Protein AF-A0A379PMV3-F1 (afdb_monomer)

pLDDT: mean 84.64, std 17.15, range [30.77, 98.44]

Solvent-accessible surface area (backbone atoms only — not comparable to full-atom values): 11399 Å² total; per-residue (Å²): 134,87,77,90,73,75,81,67,83,72,73,69,82,73,68,80,78,77,66,57,68,72,50,43,55,50,59,56,66,14,54,76,46,79,46,80,42,76,52,98,88,59,75,75,40,78,50,69,45,70,50,66,56,94,78,66,56,71,73,56,46,55,54,36,51,54,51,41,53,55,48,54,61,65,54,42,47,30,57,64,69,61,48,47,56,54,49,52,62,52,53,68,76,41,92,71,83,84,66,59,71,69,56,48,49,51,53,50,49,55,55,42,60,72,48,43,72,41,16,53,70,29,52,52,47,28,52,53,52,42,70,73,75,47,93,66,76,80,53,71,69,57,47,44,51,38,26,51,60,59,44,43,64,60,51,52,49,47,55,52,42,53,47,40,45,53,52,44,49,34,69,74,34,73,66,51,44,52,49,53,54,51,53,58,52,55,69,73,65,65,79,132

Structure (mmCIF, N/CA/C/O backbone):
data_AF-A0A379PMV3-F1
#
_entry.id   AF-A0A379PMV3-F1
#
loop_
_atom_site.group_PDB
_atom_site.id
_atom_site.type_symbol
_atom_site.label_atom_id
_atom_site.label_alt_id
_atom_site.label_comp_id
_atom_site.label_asym_id
_atom_site.label_entity_id
_atom_site.label_seq_id
_atom_site.pdbx_PDB_ins_code
_atom_site.Cartn_x
_atom_site.Cartn_y
_atom_site.Cartn_z
_atom_site.occupancy
_atom_site.B_iso_or_equiv
_atom_site.auth_seq_id
_atom_site.auth_comp_id
_atom_site.auth_asym_id
_atom_site.auth_atom_id
_atom_site.pdbx_PDB_model_num
ATOM 1 N N . MET A 1 1 ? -22.025 -14.292 -35.946 1.00 36.66 1 MET A N 1
ATOM 2 C CA . MET A 1 1 ? -20.691 -13.658 -36.017 1.00 36.66 1 MET A CA 1
ATOM 3 C C . MET A 1 1 ? -20.665 -12.522 -34.988 1.00 36.66 1 MET A C 1
ATOM 5 O O . MET A 1 1 ? -20.911 -11.381 -35.338 1.00 36.66 1 MET A O 1
ATOM 9 N N . ALA A 1 2 ? -20.727 -12.812 -33.682 1.00 36.44 2 ALA A N 1
ATOM 10 C CA . ALA A 1 2 ? -19.552 -12.944 -32.799 1.00 36.44 2 ALA A CA 1
ATOM 11 C C . ALA A 1 2 ? -18.524 -11.834 -33.100 1.00 36.44 2 ALA A C 1
ATOM 13 O O . ALA A 1 2 ? -17.902 -11.865 -34.150 1.00 36.44 2 ALA A O 1
ATOM 14 N N . GLY A 1 3 ? -18.325 -10.784 -32.312 1.00 30.77 3 GLY A N 1
ATOM 15 C CA . GLY A 1 3 ? -18.466 -10.614 -30.871 1.00 30.77 3 GLY A CA 1
ATOM 16 C C . GLY A 1 3 ? -17.253 -9.786 -30.448 1.00 30.77 3 GLY A C 1
ATOM 17 O O . GLY A 1 3 ? -16.260 -10.345 -29.997 1.00 30.77 3 GLY A O 1
ATOM 18 N N . ARG A 1 4 ? -17.286 -8.466 -30.688 1.00 34.88 4 ARG A N 1
ATOM 19 C CA . ARG A 1 4 ? -16.274 -7.537 -30.162 1.00 34.88 4 ARG A CA 1
ATOM 20 C C . ARG A 1 4 ? -16.541 -7.388 -28.667 1.00 34.88 4 ARG A C 1
ATOM 22 O O . ARG A 1 4 ? -17.339 -6.549 -28.273 1.00 34.88 4 ARG A O 1
ATOM 29 N N . ARG A 1 5 ? -15.941 -8.261 -27.860 1.00 36.44 5 ARG A N 1
ATOM 30 C CA . ARG A 1 5 ? -15.878 -8.076 -26.410 1.00 36.44 5 ARG A CA 1
ATOM 31 C C . ARG A 1 5 ? -14.925 -6.920 -26.126 1.00 36.44 5 ARG A C 1
ATOM 33 O O . ARG A 1 5 ? -13.739 -7.024 -26.418 1.00 36.44 5 ARG A O 1
ATOM 40 N N . ASP A 1 6 ? -15.510 -5.822 -25.663 1.00 35.38 6 ASP A N 1
ATOM 41 C CA . ASP A 1 6 ? -14.981 -4.875 -24.682 1.00 35.38 6 ASP A CA 1
ATOM 42 C C . ASP A 1 6 ? -13.457 -4.741 -24.652 1.00 35.38 6 ASP A C 1
ATOM 44 O O . ASP A 1 6 ? -12.760 -5.256 -23.777 1.00 35.38 6 ASP A O 1
ATOM 48 N N . ALA A 1 7 ? -12.937 -3.995 -25.627 1.00 33.06 7 ALA A N 1
ATOM 49 C CA . ALA A 1 7 ? -11.611 -3.420 -25.524 1.00 33.06 7 ALA A CA 1
ATOM 50 C C . ALA A 1 7 ? -11.631 -2.400 -24.380 1.00 33.06 7 ALA A C 1
ATOM 52 O O . ALA A 1 7 ? -12.187 -1.316 -24.523 1.00 33.06 7 ALA A O 1
ATOM 53 N N . ALA A 1 8 ? -11.023 -2.793 -23.263 1.00 35.88 8 ALA A N 1
ATOM 54 C CA . ALA A 1 8 ? -10.680 -1.943 -22.137 1.00 35.88 8 ALA A CA 1
ATOM 55 C C . ALA A 1 8 ? -11.868 -1.145 -21.578 1.00 35.88 8 ALA A C 1
ATOM 57 O O . ALA A 1 8 ? -12.048 0.041 -21.863 1.00 35.88 8 ALA A O 1
ATOM 58 N N . SER A 1 9 ? -12.593 -1.767 -20.643 1.00 33.91 9 SER A N 1
ATOM 59 C CA . SER A 1 9 ? -13.056 -1.001 -19.488 1.00 33.91 9 SER A CA 1
ATOM 60 C C . SER A 1 9 ? -11.799 -0.438 -18.819 1.00 33.91 9 SER A C 1
ATOM 62 O O . SER A 1 9 ? -11.142 -1.089 -18.010 1.00 33.91 9 SER A O 1
ATOM 64 N N . LEU A 1 10 ? -11.383 0.742 -19.280 1.00 36.97 10 LEU A N 1
ATOM 65 C CA . LEU A 1 10 ? -10.563 1.669 -18.527 1.00 36.97 10 LEU A CA 1
ATOM 66 C C . LEU A 1 10 ? -11.394 1.961 -17.287 1.00 36.97 10 LEU A C 1
ATOM 68 O O . LEU A 1 10 ? -12.227 2.867 -17.305 1.00 36.97 10 LEU A O 1
ATOM 72 N N . VAL A 1 11 ? -11.236 1.118 -16.265 1.00 39.31 11 VAL A N 1
ATOM 73 C CA . VAL A 1 11 ? -11.775 1.351 -14.933 1.00 39.31 11 VAL A CA 1
ATOM 74 C C . VAL A 1 11 ? -11.200 2.696 -14.534 1.00 39.31 11 VAL A C 1
ATOM 76 O O . VAL A 1 11 ? -10.017 2.828 -14.216 1.00 39.31 11 VAL A O 1
ATOM 79 N N . ALA A 1 12 ? -12.017 3.731 -14.709 1.00 39.56 12 ALA A N 1
ATOM 80 C CA . ALA A 1 12 ? -11.712 5.057 -14.237 1.00 39.56 12 ALA A CA 1
ATOM 81 C C . ALA A 1 12 ? -11.326 4.895 -12.771 1.00 39.56 12 ALA A C 1
ATOM 83 O O . ALA A 1 12 ? -12.039 4.222 -12.030 1.00 39.56 12 ALA A O 1
ATOM 84 N N . ARG A 1 13 ? -10.170 5.454 -12.398 1.00 51.94 13 ARG A N 1
ATOM 85 C CA . ARG A 1 13 ? -9.698 5.546 -11.017 1.00 51.94 13 ARG A CA 1
ATOM 86 C C . ARG A 1 13 ? -10.873 5.871 -10.108 1.00 51.94 13 ARG A C 1
ATOM 88 O O . ARG A 1 13 ? -11.263 7.035 -10.035 1.00 51.94 13 ARG A O 1
ATOM 95 N N . GLU A 1 14 ? -11.382 4.888 -9.385 1.00 51.53 14 GLU A N 1
ATOM 96 C CA . GLU A 1 14 ? -11.972 5.215 -8.107 1.00 51.53 14 GLU A CA 1
ATOM 97 C C . GLU A 1 14 ? -10.777 5.417 -7.178 1.00 51.53 14 GLU A C 1
ATOM 99 O O . GLU A 1 14 ? -10.052 4.457 -6.893 1.00 51.53 14 GLU A O 1
ATOM 104 N N . PRO A 1 15 ? -10.452 6.672 -6.798 1.00 62.09 15 PRO A N 1
ATOM 105 C CA . PRO A 1 15 ? -9.550 6.867 -5.678 1.00 62.09 15 PRO A CA 1
ATOM 106 C C . PRO A 1 15 ? -10.112 6.050 -4.521 1.00 62.09 15 PRO A C 1
ATOM 108 O O . PRO A 1 15 ? -11.332 6.005 -4.348 1.00 62.09 15 PRO A O 1
ATOM 111 N N . LEU A 1 16 ? -9.225 5.391 -3.773 1.00 75.44 16 LEU A N 1
ATOM 112 C CA . LEU A 1 16 ? -9.614 4.607 -2.606 1.00 75.44 16 LEU A CA 1
ATOM 113 C C . LEU A 1 16 ? -10.701 5.347 -1.828 1.00 75.44 16 LEU A C 1
ATOM 115 O O . LEU A 1 16 ? -10.482 6.523 -1.500 1.00 75.44 16 LEU A O 1
ATOM 119 N N . PRO A 1 17 ? -11.857 4.712 -1.570 1.00 77.81 17 PRO A N 1
ATOM 120 C CA . PRO A 1 17 ? -12.972 5.416 -0.973 1.00 77.81 17 PRO A CA 1
ATOM 121 C C . PRO A 1 17 ? -12.494 6.055 0.336 1.00 77.81 17 PRO A C 1
ATOM 123 O O . PRO A 1 17 ? -11.781 5.412 1.122 1.00 77.81 17 PRO A O 1
ATOM 126 N N . PRO A 1 18 ? -12.786 7.344 0.575 1.00 86.88 18 PRO A N 1
ATOM 127 C CA . PRO A 1 18 ? -12.518 7.923 1.877 1.00 86.88 18 PRO A CA 1
ATOM 128 C C . PRO A 1 18 ? -13.367 7.184 2.920 1.00 86.88 18 PRO A C 1
ATOM 130 O O . PRO A 1 18 ? -14.468 6.724 2.603 1.00 86.88 18 PRO A O 1
ATOM 133 N N . PRO A 1 19 ? -12.890 7.067 4.169 1.00 88.75 19 PRO A N 1
ATOM 134 C CA . PRO A 1 19 ? -13.705 6.479 5.215 1.00 88.75 19 PRO A CA 1
ATOM 135 C C . PRO A 1 19 ? -14.974 7.321 5.402 1.00 88.75 19 PRO A C 1
ATOM 137 O O . PRO A 1 19 ? -14.899 8.555 5.345 1.00 88.75 19 PRO A O 1
ATOM 140 N N . PRO A 1 20 ? -16.131 6.696 5.684 1.00 91.94 20 PRO A N 1
ATOM 141 C CA . PRO A 1 20 ? -17.318 7.433 6.096 1.00 91.94 20 PRO A CA 1
ATOM 142 C C . PRO A 1 20 ? -16.985 8.379 7.256 1.00 91.94 20 PRO A C 1
ATOM 144 O O . PRO A 1 20 ? -16.252 7.994 8.168 1.00 91.94 20 PRO A O 1
ATOM 147 N N . THR A 1 21 ? -17.539 9.596 7.274 1.00 93.75 21 THR A N 1
ATOM 148 C CA . THR A 1 21 ? -17.214 10.624 8.287 1.00 93.75 21 THR A CA 1
ATOM 149 C C . THR A 1 21 ? -17.222 10.114 9.738 1.00 93.75 21 THR A C 1
ATOM 151 O O . THR A 1 21 ? -16.311 10.472 10.489 1.00 93.75 21 THR A O 1
ATOM 154 N N . PRO A 1 22 ? -18.179 9.268 10.176 1.00 93.19 22 PRO A N 1
ATOM 155 C CA . PRO A 1 22 ? -18.146 8.706 11.527 1.00 93.19 22 PRO A CA 1
ATOM 156 C C . PRO A 1 22 ? -16.923 7.811 11.784 1.00 93.19 22 PRO A C 1
ATOM 158 O O . PRO A 1 22 ? -16.306 7.903 12.843 1.00 93.19 22 PRO A O 1
ATOM 161 N N . VAL A 1 23 ? -16.534 6.996 10.799 1.00 93.19 23 VAL A N 1
ATOM 162 C CA . VAL A 1 23 ? -15.344 6.133 10.853 1.00 93.19 23 VAL A CA 1
ATOM 163 C C . VAL A 1 23 ? -14.070 6.979 10.826 1.00 93.19 23 VAL A C 1
ATOM 165 O O . VAL A 1 23 ? -13.159 6.726 11.607 1.00 93.19 23 VAL A O 1
ATOM 168 N N . ALA A 1 24 ? -14.024 8.030 10.002 1.00 93.19 24 ALA A N 1
ATOM 169 C CA . ALA A 1 24 ? -12.905 8.972 9.955 1.00 93.19 24 ALA A CA 1
ATOM 170 C C . ALA A 1 24 ? -12.642 9.605 11.332 1.00 93.19 24 ALA A C 1
ATOM 172 O O . ALA A 1 24 ? -11.536 9.519 11.861 1.00 93.19 24 ALA A O 1
ATOM 173 N N . ARG A 1 25 ? -13.692 10.140 11.970 1.00 92.88 25 ARG A N 1
ATOM 174 C CA . ARG A 1 25 ? -13.609 10.710 13.325 1.00 92.88 25 ARG A CA 1
ATOM 175 C C . ARG A 1 25 ? -13.194 9.673 14.365 1.00 92.88 25 ARG A C 1
ATOM 177 O O . ARG A 1 25 ? -12.463 9.994 15.298 1.00 92.88 25 ARG A O 1
ATOM 184 N N . LEU A 1 26 ? -13.658 8.431 14.233 1.00 91.62 26 LEU A N 1
ATOM 185 C CA . LEU A 1 26 ? -13.270 7.353 15.140 1.00 91.62 26 LEU A CA 1
ATOM 186 C C . LEU A 1 26 ? -11.775 7.019 15.018 1.00 91.62 26 LEU A C 1
ATOM 188 O O . LEU A 1 26 ? -11.103 6.856 16.035 1.00 91.62 26 LEU A O 1
ATOM 192 N N . LEU A 1 27 ? -11.247 6.968 13.793 1.00 92.94 27 LEU A N 1
ATOM 193 C CA . LEU A 1 27 ? -9.818 6.778 13.539 1.00 92.94 27 LEU A CA 1
ATOM 194 C C . LEU A 1 27 ? -8.989 7.932 14.117 1.00 92.94 27 LEU A C 1
ATOM 196 O O . LEU A 1 27 ? -7.953 7.680 14.732 1.00 92.94 27 LEU A O 1
ATOM 200 N N . GLU A 1 28 ? -9.461 9.173 13.980 1.00 92.38 28 GLU A N 1
ATOM 201 C CA . GLU A 1 28 ? -8.811 10.359 14.548 1.00 92.38 28 GLU A CA 1
ATOM 202 C C . GLU A 1 28 ? -8.769 10.331 16.081 1.00 92.38 28 GLU A C 1
ATOM 204 O O . GLU A 1 28 ? -7.739 10.637 16.676 1.00 92.38 28 GLU A O 1
ATOM 209 N N . ARG A 1 29 ? -9.847 9.893 16.741 1.00 91.06 29 ARG A N 1
ATOM 210 C CA . ARG A 1 29 ? -9.893 9.757 18.210 1.00 91.06 29 ARG A CA 1
ATOM 211 C C . ARG A 1 29 ? -8.850 8.790 18.772 1.00 91.06 29 ARG A C 1
ATOM 213 O O . ARG A 1 29 ? -8.540 8.872 19.957 1.00 91.06 29 ARG A O 1
ATOM 220 N N . GLY A 1 30 ? -8.344 7.860 17.963 1.00 88.75 30 GLY A N 1
ATOM 221 C CA . GLY A 1 30 ? -7.308 6.922 18.393 1.00 88.75 30 GLY A CA 1
ATOM 222 C C . GLY A 1 30 ? -5.898 7.522 18.448 1.00 88.75 30 GLY A C 1
ATOM 223 O O . GLY A 1 30 ? -4.985 6.900 18.993 1.00 88.75 30 GLY A O 1
ATOM 224 N N . ILE A 1 31 ? -5.698 8.726 17.909 1.00 89.88 31 ILE A N 1
ATOM 225 C CA . ILE A 1 31 ? -4.403 9.407 17.910 1.00 89.88 31 ILE A CA 1
ATOM 226 C C . ILE A 1 31 ? -4.091 9.889 19.328 1.00 89.88 31 ILE A C 1
ATOM 228 O O . ILE A 1 31 ? -4.777 10.759 19.857 1.00 89.88 31 ILE A O 1
ATOM 232 N N . GLN A 1 32 ? -3.036 9.342 19.928 1.00 86.88 32 GLN A N 1
ATOM 233 C CA . GLN A 1 32 ? -2.578 9.726 21.267 1.00 86.88 32 GLN A CA 1
ATOM 234 C C . GLN A 1 32 ? -1.542 10.847 21.201 1.00 86.88 32 GLN A C 1
ATOM 236 O O . GLN A 1 32 ? -1.566 11.781 21.997 1.00 86.88 32 GLN A O 1
ATOM 241 N N . GLU A 1 33 ? -0.619 10.760 20.242 1.00 87.19 33 GLU A N 1
ATOM 242 C CA . GLU A 1 33 ? 0.475 11.713 20.100 1.00 87.19 33 GLU A CA 1
ATOM 243 C C . GLU A 1 33 ? 0.899 11.834 18.635 1.00 87.19 33 GLU A C 1
ATOM 245 O O . GLU A 1 33 ? 0.945 10.839 17.910 1.00 87.19 33 GLU A O 1
ATOM 250 N N . ARG A 1 34 ? 1.250 13.054 18.214 1.00 88.88 34 ARG A N 1
ATOM 251 C CA . ARG A 1 34 ? 1.888 13.347 16.925 1.00 88.88 34 ARG A CA 1
ATOM 252 C C . ARG A 1 34 ? 3.159 14.145 17.167 1.00 88.88 34 ARG A C 1
ATOM 254 O O . ARG A 1 34 ? 3.095 15.268 17.661 1.00 88.88 34 ARG A O 1
ATOM 261 N N . ARG A 1 35 ? 4.307 13.583 16.795 1.00 87.62 35 ARG A N 1
ATOM 262 C CA . ARG A 1 35 ? 5.600 14.272 16.811 1.00 87.62 35 ARG A CA 1
ATOM 263 C C . ARG A 1 35 ? 6.062 14.527 15.389 1.00 87.62 35 ARG A C 1
ATOM 265 O O . ARG A 1 35 ? 6.130 13.608 14.577 1.00 87.62 35 ARG A O 1
ATOM 272 N N . PHE A 1 36 ? 6.417 15.772 15.114 1.00 84.88 36 PHE A N 1
ATOM 273 C CA . PHE A 1 36 ? 7.032 16.166 13.857 1.00 84.88 36 PHE A CA 1
ATOM 274 C C . PHE A 1 36 ? 8.545 16.131 14.037 1.00 84.88 36 PHE A C 1
ATOM 276 O O . PHE A 1 36 ? 9.093 16.826 14.890 1.00 84.88 36 PHE A O 1
ATOM 283 N N . LEU A 1 37 ? 9.209 15.286 13.261 1.00 82.56 37 LEU A N 1
ATOM 284 C CA . LEU A 1 37 ? 10.657 15.216 13.198 1.00 82.56 37 LEU A CA 1
ATOM 285 C C . LEU A 1 37 ? 11.125 16.009 11.983 1.00 82.56 37 LEU A C 1
ATOM 287 O O . LEU A 1 37 ? 10.701 15.742 10.856 1.00 82.56 37 LEU A O 1
ATOM 291 N N . PHE A 1 38 ? 12.021 16.958 12.233 1.00 84.06 38 PHE A N 1
ATOM 292 C CA . PHE A 1 38 ? 12.645 17.809 11.227 1.00 84.06 38 PHE A CA 1
ATOM 293 C C . PHE A 1 38 ? 14.116 17.399 11.100 1.00 84.06 38 PHE A C 1
ATOM 295 O O . PHE A 1 38 ? 14.954 17.943 11.812 1.00 84.06 38 PHE A O 1
ATOM 302 N N . PRO A 1 39 ? 14.442 16.373 10.295 1.00 77.88 39 PRO A N 1
ATOM 303 C CA . PRO A 1 39 ? 15.832 15.992 10.085 1.00 77.88 39 PRO A CA 1
ATOM 304 C C . PRO A 1 39 ? 16.571 17.093 9.315 1.00 77.88 39 PRO A C 1
ATOM 306 O O . PRO A 1 39 ? 16.017 17.646 8.366 1.00 77.88 39 PRO A O 1
ATOM 309 N N . ASP A 1 40 ? 17.834 17.344 9.671 1.00 74.75 40 ASP A N 1
ATOM 310 C CA . ASP A 1 40 ? 18.653 18.423 9.090 1.00 74.75 40 ASP A CA 1
ATOM 311 C C . ASP A 1 40 ? 18.747 18.358 7.551 1.00 74.75 40 ASP A C 1
ATOM 313 O O . ASP A 1 40 ? 18.857 19.390 6.897 1.00 74.75 40 ASP A O 1
ATOM 317 N N . ASN A 1 41 ? 18.627 17.157 6.963 1.00 65.94 41 ASN A N 1
ATOM 318 C CA . ASN A 1 41 ? 18.733 16.906 5.520 1.00 65.94 41 ASN A CA 1
ATOM 319 C C . ASN A 1 41 ? 17.593 16.020 4.965 1.00 65.94 41 ASN A C 1
ATOM 321 O O . ASN A 1 41 ? 17.852 15.081 4.209 1.00 65.94 41 ASN A O 1
ATOM 325 N N . GLY A 1 42 ? 16.328 16.248 5.336 1.00 66.62 42 GLY A N 1
ATOM 326 C CA . GLY A 1 42 ? 15.245 15.395 4.827 1.00 66.62 42 GLY A CA 1
ATOM 327 C C . GLY A 1 42 ? 13.834 15.963 4.908 1.00 66.62 42 GLY A C 1
ATOM 328 O O . GLY A 1 42 ? 13.591 17.051 5.418 1.00 66.62 42 GLY A O 1
ATOM 329 N N . THR A 1 43 ? 12.883 15.189 4.388 1.00 73.25 43 THR A N 1
ATOM 330 C CA . THR A 1 43 ? 11.454 15.497 4.483 1.00 73.25 43 THR A CA 1
ATOM 331 C C . THR A 1 43 ? 10.985 15.370 5.930 1.00 73.25 43 THR A C 1
ATOM 333 O O . THR A 1 43 ? 11.395 14.443 6.637 1.00 73.25 43 THR A O 1
ATOM 336 N N . VAL A 1 44 ? 10.098 16.275 6.358 1.00 79.75 44 VAL A N 1
ATOM 337 C CA . VAL A 1 44 ? 9.432 16.207 7.666 1.00 79.75 44 VAL A CA 1
ATOM 338 C C . VAL A 1 44 ? 8.809 14.825 7.845 1.00 79.75 44 VAL A C 1
ATOM 340 O O . VAL A 1 44 ? 8.046 14.371 6.992 1.00 79.75 44 VAL A O 1
ATOM 343 N N . ARG A 1 45 ? 9.127 14.154 8.955 1.00 79.38 45 ARG A N 1
ATOM 344 C CA . ARG A 1 45 ? 8.518 12.868 9.314 1.00 79.38 45 ARG A CA 1
ATOM 345 C C . ARG A 1 45 ? 7.509 13.081 10.426 1.00 79.38 45 ARG A C 1
ATOM 347 O O . ARG A 1 45 ? 7.787 13.793 11.386 1.00 79.38 45 ARG A O 1
ATOM 354 N N . ILE A 1 46 ? 6.357 12.434 10.319 1.00 82.62 46 ILE A N 1
ATOM 355 C CA . ILE A 1 46 ? 5.357 12.418 11.384 1.00 82.62 46 ILE A CA 1
ATOM 356 C C . ILE A 1 46 ? 5.470 11.066 12.077 1.00 82.62 46 ILE A C 1
ATOM 358 O O . ILE A 1 46 ? 5.247 10.029 11.459 1.00 82.62 46 ILE A O 1
ATOM 362 N N . MET A 1 47 ? 5.838 11.077 13.353 1.00 83.06 47 MET A N 1
ATOM 363 C CA . MET A 1 47 ? 5.667 9.922 14.223 1.00 83.06 47 MET A CA 1
ATOM 364 C C . MET A 1 47 ? 4.324 10.053 14.921 1.00 83.06 47 MET A C 1
ATOM 366 O O . MET A 1 47 ? 4.083 11.027 15.634 1.00 83.06 47 MET A O 1
ATOM 370 N N . GLU A 1 48 ? 3.452 9.078 14.705 1.00 88.25 48 GLU A N 1
ATOM 371 C CA . GLU A 1 48 ? 2.139 9.035 15.331 1.00 88.25 48 GLU A CA 1
ATOM 372 C C . GLU A 1 48 ? 2.039 7.813 16.239 1.00 88.25 48 GLU A C 1
ATOM 374 O O . GLU A 1 48 ? 2.249 6.682 15.799 1.00 88.25 48 GLU A O 1
ATOM 379 N N . THR A 1 49 ? 1.683 8.048 17.498 1.00 90.00 49 THR A N 1
ATOM 380 C CA . THR A 1 49 ? 1.259 6.985 18.407 1.00 90.00 49 THR A CA 1
ATOM 381 C C . THR A 1 49 ? -0.253 6.875 18.304 1.00 90.00 49 THR A C 1
ATOM 383 O O . THR A 1 49 ? -0.974 7.815 18.647 1.00 90.00 49 THR A O 1
ATOM 386 N N . TRP A 1 50 ? -0.739 5.727 17.840 1.00 93.56 50 TRP A N 1
ATOM 387 C CA . TRP A 1 50 ? -2.165 5.456 17.685 1.00 93.56 50 TRP A CA 1
ATOM 388 C C . TRP A 1 50 ? -2.577 4.234 18.507 1.00 93.56 50 TRP A C 1
ATOM 390 O O . TRP A 1 50 ? -1.863 3.232 18.540 1.00 93.56 50 TRP A O 1
ATOM 400 N N . GLN A 1 51 ? -3.738 4.312 19.153 1.00 89.25 51 GLN A N 1
ATOM 401 C CA . GLN A 1 51 ? -4.382 3.196 19.843 1.00 89.25 51 GLN A CA 1
ATOM 402 C C . GLN A 1 51 ? -5.887 3.199 19.553 1.00 89.25 51 GLN A C 1
ATOM 404 O O . GLN A 1 51 ? -6.479 4.275 19.454 1.00 89.25 51 GLN A O 1
ATOM 409 N N . PRO A 1 52 ? -6.538 2.027 19.446 1.00 89.19 52 PRO A N 1
ATOM 410 C CA . PRO A 1 52 ? -7.980 1.982 19.250 1.00 89.19 52 PRO A CA 1
ATOM 411 C C . PRO A 1 52 ? -8.687 2.613 20.465 1.00 89.19 52 PRO A C 1
ATOM 413 O O . PRO A 1 52 ? -8.356 2.263 21.603 1.00 89.19 52 PRO A O 1
ATOM 416 N N . PRO A 1 53 ? -9.663 3.520 20.265 1.00 88.50 53 PRO A N 1
ATOM 417 C CA . PRO A 1 53 ? -10.469 4.064 21.349 1.00 88.50 53 PRO A CA 1
ATOM 418 C C . PRO A 1 53 ? -11.106 2.964 22.207 1.00 88.50 53 PRO A C 1
ATOM 420 O O . PRO A 1 53 ? -11.506 1.909 21.711 1.00 88.50 53 PRO A O 1
ATOM 423 N N . SER A 1 54 ? -11.225 3.222 23.511 1.00 79.88 54 SER A N 1
ATOM 424 C CA . SER A 1 54 ? -11.803 2.277 24.477 1.00 79.88 54 SER A CA 1
ATOM 425 C C . SER A 1 54 ? -13.287 2.001 24.234 1.00 79.88 54 SER A C 1
ATOM 427 O O . SER A 1 54 ? -13.769 0.912 24.544 1.00 79.88 54 SER A O 1
ATOM 429 N N . GLU A 1 55 ? -13.995 2.982 23.680 1.00 81.31 55 GLU A N 1
ATOM 430 C CA . GLU A 1 55 ? -15.422 2.930 23.393 1.00 81.31 55 GLU A CA 1
ATOM 431 C C . GLU A 1 55 ? -15.642 2.978 21.882 1.00 81.31 55 GLU A C 1
ATOM 433 O O . GLU A 1 55 ? -15.414 4.000 21.233 1.00 81.31 55 GLU A O 1
ATOM 438 N N . VAL A 1 56 ? -16.089 1.849 21.335 1.00 82.81 56 VAL A N 1
ATOM 439 C CA . VAL A 1 56 ? -16.552 1.723 19.953 1.00 82.81 56 VAL A CA 1
ATOM 440 C C . VAL A 1 56 ? -18.010 1.283 20.013 1.00 82.81 56 VAL A C 1
ATOM 442 O O . VAL A 1 56 ? -18.316 0.200 20.519 1.00 82.81 56 VAL A O 1
ATOM 445 N N . GLU A 1 57 ? -18.910 2.151 19.556 1.00 85.31 57 GLU A N 1
ATOM 446 C CA . GLU A 1 57 ? -20.336 1.843 19.447 1.00 85.31 57 GLU A CA 1
ATOM 447 C C . GLU A 1 57 ? -20.572 0.760 18.392 1.00 85.31 57 GLU A C 1
ATOM 449 O O . GLU A 1 57 ? -19.887 0.712 17.370 1.00 85.31 57 GLU A O 1
ATOM 454 N N . ASP A 1 58 ? -21.569 -0.097 18.613 1.00 81.88 58 ASP A N 1
ATOM 455 C CA . ASP A 1 58 ? -21.787 -1.272 17.769 1.00 81.88 58 ASP A CA 1
ATOM 456 C C . ASP A 1 58 ? -22.105 -0.906 16.308 1.00 81.88 58 ASP A C 1
ATOM 458 O O . ASP A 1 58 ? -21.526 -1.498 15.403 1.00 81.88 58 ASP A O 1
ATOM 462 N N . GLY A 1 59 ? -22.906 0.139 16.070 1.00 85.25 59 GLY A N 1
ATOM 463 C CA . GLY A 1 59 ? -23.179 0.625 14.710 1.00 85.25 59 GLY A CA 1
ATOM 464 C C . GLY A 1 59 ? -21.962 1.253 14.015 1.00 85.25 59 GLY A C 1
ATOM 465 O O . GLY A 1 59 ? -21.854 1.202 12.792 1.00 85.25 59 GLY A O 1
ATOM 466 N N . LEU A 1 60 ? -21.005 1.804 14.773 1.00 90.69 60 LEU A N 1
ATOM 467 C CA . LEU A 1 60 ? -19.735 2.282 14.211 1.00 90.69 60 LEU A CA 1
ATOM 468 C C . LEU A 1 60 ? -18.803 1.121 13.857 1.00 90.69 60 LEU A C 1
ATOM 470 O O . LEU A 1 60 ? -18.058 1.230 12.884 1.00 90.69 60 LEU A O 1
ATOM 474 N N . ALA A 1 61 ? -18.849 0.022 14.616 1.00 91.25 61 ALA A N 1
ATOM 475 C CA . ALA A 1 61 ? -18.101 -1.187 14.291 1.00 91.25 61 ALA A CA 1
ATOM 476 C C . ALA A 1 61 ? -18.581 -1.794 12.963 1.00 91.25 61 ALA A C 1
ATOM 478 O O . ALA A 1 61 ? -17.751 -2.137 12.126 1.00 91.25 61 ALA A O 1
ATOM 479 N N . ASP A 1 62 ? -19.893 -1.840 12.719 1.00 92.38 62 ASP A N 1
ATOM 480 C CA . ASP A 1 62 ? -20.438 -2.367 11.461 1.00 92.38 62 ASP A CA 1
ATOM 481 C C . ASP A 1 62 ? -20.023 -1.502 10.252 1.00 92.38 62 ASP A C 1
ATOM 483 O O . ASP A 1 62 ? -19.569 -2.025 9.233 1.00 92.38 62 ASP A O 1
ATOM 487 N N . LEU A 1 63 ? -20.068 -0.168 10.386 1.00 94.25 63 LEU A N 1
ATOM 488 C CA . LEU A 1 63 ? -19.568 0.757 9.356 1.00 94.25 63 LEU A CA 1
ATOM 489 C C . LEU A 1 63 ? -18.056 0.616 9.118 1.00 94.25 63 LEU A C 1
ATOM 491 O O . LEU A 1 63 ? -17.596 0.684 7.977 1.00 94.25 63 LEU A O 1
ATOM 495 N N . ALA A 1 64 ? -17.273 0.419 10.181 1.00 94.69 64 ALA A N 1
ATOM 496 C CA . ALA A 1 64 ? -15.837 0.183 10.073 1.00 94.69 64 ALA A CA 1
ATOM 497 C C . ALA A 1 64 ? -15.529 -1.147 9.366 1.00 94.69 64 ALA A C 1
ATOM 499 O O . ALA A 1 64 ? -14.598 -1.199 8.565 1.00 94.69 64 ALA A O 1
ATOM 500 N N . ALA A 1 65 ? -16.322 -2.196 9.611 1.00 95.56 65 ALA A N 1
ATOM 501 C CA . ALA A 1 65 ? -16.193 -3.491 8.945 1.00 95.56 65 ALA A CA 1
ATOM 502 C C . ALA A 1 65 ? -16.522 -3.406 7.450 1.00 95.56 65 ALA A C 1
ATOM 504 O O . ALA A 1 65 ? -15.779 -3.941 6.626 1.00 95.56 65 ALA A O 1
ATOM 505 N N . GLN A 1 66 ? -17.587 -2.685 7.088 1.00 94.69 66 GLN A N 1
ATOM 506 C CA . GLN A 1 66 ? -17.917 -2.438 5.686 1.00 94.69 66 GLN A CA 1
ATOM 507 C C . GLN A 1 66 ? -16.776 -1.704 4.972 1.00 94.69 66 GLN A C 1
ATOM 509 O O . GLN A 1 66 ? -16.319 -2.149 3.920 1.00 94.69 66 GLN A O 1
ATOM 514 N N . HIS A 1 67 ? -16.265 -0.627 5.574 1.00 95.00 67 HIS A N 1
ATOM 515 C CA . HIS A 1 67 ? -15.178 0.137 4.971 1.00 95.00 67 HIS A CA 1
ATOM 516 C C . HIS A 1 67 ? -13.862 -0.657 4.894 1.00 95.00 67 HIS A C 1
ATOM 518 O O . HIS A 1 67 ? -13.115 -0.525 3.926 1.00 95.00 67 HIS A O 1
ATOM 524 N N . LEU A 1 68 ? -13.577 -1.515 5.881 1.00 95.81 68 LEU A N 1
ATOM 525 C CA . LEU A 1 68 ? -12.435 -2.428 5.827 1.00 95.81 68 LEU A CA 1
ATOM 526 C C . LEU A 1 68 ? -12.538 -3.379 4.628 1.00 95.81 68 LEU A C 1
ATOM 528 O O . LEU A 1 68 ? -11.556 -3.545 3.913 1.00 95.81 68 LEU A O 1
ATOM 532 N N . SER A 1 69 ? -13.717 -3.950 4.376 1.00 95.12 69 SER A N 1
ATOM 533 C CA . SER A 1 69 ? -13.950 -4.846 3.235 1.00 95.12 69 SER A CA 1
ATOM 534 C C . SER A 1 69 ? -13.695 -4.152 1.889 1.00 95.12 69 SER A C 1
ATOM 536 O O . SER A 1 69 ? -13.002 -4.690 1.024 1.00 95.12 69 SER A O 1
ATOM 538 N N . GLU A 1 70 ? -14.182 -2.918 1.723 1.00 93.50 70 GLU A N 1
ATOM 539 C CA . GLU A 1 70 ? -13.916 -2.098 0.529 1.00 93.50 70 GLU A CA 1
ATOM 540 C C . GLU A 1 70 ? -12.413 -1.852 0.333 1.00 93.50 70 GLU A C 1
ATOM 542 O O . GLU A 1 70 ? -11.881 -1.981 -0.772 1.00 93.50 70 GLU A O 1
ATOM 547 N N . LEU A 1 71 ? -11.714 -1.537 1.424 1.00 93.88 71 LEU A N 1
ATOM 548 C CA . LEU A 1 71 ? -10.282 -1.272 1.421 1.00 93.88 71 LEU A CA 1
ATOM 549 C C . LEU A 1 71 ? -9.465 -2.528 1.091 1.00 93.88 71 LEU A C 1
ATOM 551 O O . LEU A 1 71 ? -8.518 -2.455 0.313 1.00 93.88 71 LEU A O 1
ATOM 555 N N . GLU A 1 72 ? -9.847 -3.683 1.635 1.00 94.81 72 GLU A N 1
ATOM 556 C CA . GLU A 1 72 ? -9.217 -4.972 1.342 1.00 94.81 72 GLU A CA 1
ATOM 557 C C . GLU A 1 72 ? -9.387 -5.369 -0.125 1.00 94.81 72 GLU A C 1
ATOM 559 O O . GLU A 1 72 ? -8.446 -5.885 -0.722 1.00 94.81 72 GLU A O 1
ATOM 564 N N . ILE A 1 73 ? -10.546 -5.092 -0.734 1.00 93.56 73 ILE A N 1
ATOM 565 C CA . ILE A 1 73 ? -10.753 -5.288 -2.175 1.00 93.56 73 ILE A CA 1
ATOM 566 C C . ILE A 1 73 ? -9.813 -4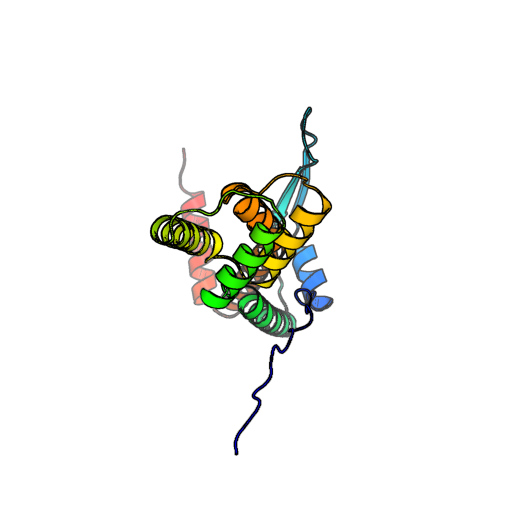.385 -2.975 1.00 93.56 73 ILE A C 1
ATOM 568 O O . ILE A 1 73 ? -9.166 -4.853 -3.912 1.00 93.56 73 ILE A O 1
ATOM 572 N N . ALA A 1 74 ? -9.716 -3.111 -2.604 1.00 92.75 74 ALA A N 1
ATOM 573 C CA . ALA A 1 74 ? -8.911 -2.147 -3.339 1.00 92.75 74 ALA A CA 1
ATOM 574 C C . ALA A 1 74 ? -7.393 -2.338 -3.154 1.00 92.75 74 ALA A C 1
ATOM 576 O O . ALA A 1 74 ? -6.613 -1.924 -4.011 1.00 92.75 74 ALA A O 1
ATOM 577 N N . LEU A 1 75 ? -6.963 -2.976 -2.063 1.00 94.62 75 LEU A N 1
ATOM 578 C CA . LEU A 1 75 ? -5.565 -3.335 -1.800 1.00 94.62 75 LEU A CA 1
ATOM 579 C C . LEU A 1 75 ? -5.167 -4.700 -2.371 1.00 94.62 75 LEU A C 1
ATOM 581 O O . LEU A 1 75 ? -4.015 -5.101 -2.222 1.00 94.62 75 LEU A O 1
ATOM 585 N N . ARG A 1 76 ? -6.078 -5.414 -3.049 1.00 95.50 76 ARG A N 1
ATOM 586 C CA . ARG A 1 76 ? -5.733 -6.689 -3.688 1.00 95.50 76 ARG A CA 1
ATOM 587 C C . ARG A 1 76 ? -4.594 -6.503 -4.689 1.00 95.50 76 ARG A C 1
ATOM 589 O O . ARG A 1 76 ? -4.684 -5.600 -5.527 1.00 95.50 76 ARG A O 1
ATOM 596 N N . PRO A 1 77 ? -3.577 -7.378 -4.657 1.00 97.00 77 PRO A N 1
ATOM 597 C CA . PRO A 1 77 ? -2.489 -7.295 -5.610 1.00 97.00 77 PRO A CA 1
ATOM 598 C C . PRO A 1 77 ? -2.975 -7.392 -7.057 1.00 97.00 77 PRO A C 1
ATOM 600 O O . PRO A 1 77 ? -3.972 -8.056 -7.360 1.00 97.00 77 PRO A O 1
ATOM 603 N N . ALA A 1 78 ? -2.278 -6.695 -7.950 1.00 94.56 78 ALA A N 1
ATOM 604 C CA . ALA A 1 78 ? -2.609 -6.667 -9.363 1.00 94.56 78 ALA A CA 1
ATOM 605 C C . ALA A 1 78 ? -2.484 -8.059 -9.996 1.00 94.56 78 ALA A C 1
ATOM 607 O O . ALA A 1 78 ? -1.581 -8.835 -9.688 1.00 94.56 78 ALA A O 1
ATOM 608 N N . GLU A 1 79 ? -3.345 -8.348 -10.971 1.00 95.25 79 GLU A N 1
ATOM 609 C CA . GLU A 1 79 ? -3.130 -9.505 -11.831 1.00 95.25 79 GLU A CA 1
ATOM 610 C C . GLU A 1 79 ? -1.827 -9.324 -12.625 1.00 95.25 79 GLU A C 1
ATOM 612 O O . GLU A 1 79 ? -1.598 -8.280 -13.245 1.00 95.25 79 GLU A O 1
ATOM 617 N N . ARG A 1 80 ? -0.996 -10.371 -12.657 1.00 95.00 80 ARG A N 1
ATOM 618 C CA . ARG A 1 80 ? 0.322 -10.370 -13.306 1.00 95.00 80 ARG A CA 1
ATOM 619 C C . ARG A 1 80 ? 0.307 -9.804 -14.728 1.00 95.00 80 ARG A C 1
ATOM 621 O O . ARG A 1 80 ? 1.166 -9.000 -15.076 1.00 95.00 80 ARG A O 1
ATOM 628 N N . GLY A 1 81 ? -0.656 -10.210 -15.559 1.00 93.94 81 GLY A N 1
ATOM 629 C CA . GLY A 1 81 ? -0.747 -9.744 -16.947 1.00 93.94 81 GLY A CA 1
ATOM 630 C C . GLY A 1 81 ? -0.989 -8.236 -17.051 1.00 93.94 81 GLY A C 1
ATOM 631 O O . GLY A 1 81 ? -0.338 -7.552 -17.842 1.00 93.94 81 GLY A O 1
ATOM 632 N N . VAL A 1 82 ? -1.877 -7.705 -16.207 1.00 94.44 82 VAL A N 1
ATOM 633 C CA . VAL A 1 82 ? -2.205 -6.272 -16.148 1.00 94.44 82 VAL A CA 1
ATOM 634 C C . VAL A 1 82 ? -1.010 -5.467 -15.634 1.00 94.44 82 VAL A C 1
ATOM 636 O O . VAL A 1 82 ? -0.663 -4.439 -16.220 1.00 94.44 82 VAL A O 1
ATOM 639 N N . LEU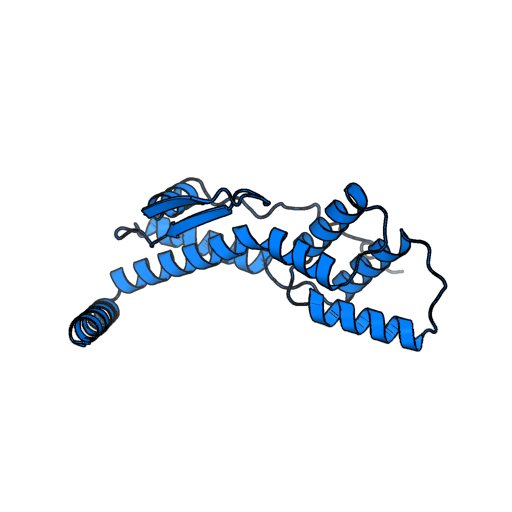 A 1 83 ? -0.343 -5.965 -14.589 1.00 96.50 83 LEU A N 1
ATOM 640 C CA . LEU A 1 83 ? 0.887 -5.391 -14.045 1.00 96.50 83 LEU A CA 1
ATOM 641 C C . LEU A 1 83 ? 1.970 -5.264 -15.126 1.00 96.50 83 LEU A C 1
ATOM 643 O O . LEU A 1 83 ? 2.478 -4.169 -15.377 1.00 96.50 83 LEU A O 1
ATOM 647 N N . LEU A 1 84 ? 2.280 -6.366 -15.812 1.00 95.50 84 LEU A N 1
ATOM 648 C CA . LEU A 1 84 ? 3.311 -6.395 -16.849 1.00 95.50 84 LEU A CA 1
ATOM 649 C C . LEU A 1 84 ? 2.984 -5.470 -18.016 1.00 95.50 84 LEU A C 1
ATOM 651 O O . LEU A 1 84 ? 3.836 -4.685 -18.431 1.00 95.50 84 LEU A O 1
ATOM 655 N N . ALA A 1 85 ? 1.744 -5.496 -18.507 1.00 94.81 85 ALA A N 1
ATOM 656 C CA . ALA A 1 85 ? 1.306 -4.584 -19.558 1.00 94.81 85 ALA A CA 1
ATOM 657 C C . ALA A 1 85 ? 1.495 -3.117 -19.138 1.00 94.81 85 ALA A C 1
ATOM 659 O O . ALA A 1 85 ? 1.949 -2.284 -19.933 1.00 94.81 85 ALA A O 1
ATOM 660 N N . ARG A 1 86 ? 1.199 -2.790 -17.872 1.00 96.88 86 ARG A N 1
ATOM 661 C CA . ARG A 1 86 ? 1.349 -1.430 -17.359 1.00 96.88 86 ARG A CA 1
ATOM 662 C C . ARG A 1 86 ? 2.811 -0.992 -17.284 1.00 96.88 86 ARG A C 1
ATOM 664 O O . ARG A 1 86 ? 3.105 0.139 -17.689 1.00 96.88 86 ARG A O 1
ATOM 671 N N . ILE A 1 87 ? 3.694 -1.866 -16.803 1.00 95.69 87 ILE A N 1
ATOM 672 C CA . ILE A 1 87 ? 5.135 -1.619 -16.679 1.00 95.69 87 ILE A CA 1
ATOM 673 C C . ILE A 1 87 ? 5.808 -1.521 -18.044 1.00 95.69 87 ILE A C 1
ATOM 675 O O . ILE A 1 87 ? 6.519 -0.552 -18.294 1.00 95.69 87 ILE A O 1
ATOM 679 N N . LEU A 1 88 ? 5.539 -2.440 -18.970 1.00 92.69 88 LEU A N 1
ATOM 680 C CA . LEU A 1 88 ? 6.111 -2.383 -20.319 1.00 92.69 88 LEU A CA 1
ATOM 681 C C . LEU A 1 88 ? 5.754 -1.070 -21.022 1.00 92.69 88 LEU A C 1
ATOM 683 O O . LEU A 1 88 ? 6.614 -0.422 -21.618 1.00 92.69 88 LEU A O 1
ATOM 687 N N . ALA A 1 89 ? 4.513 -0.611 -20.861 1.00 94.75 89 ALA A N 1
ATOM 688 C CA . ALA A 1 89 ? 4.086 0.676 -21.386 1.00 94.75 89 ALA A CA 1
ATOM 689 C C . ALA A 1 89 ? 4.694 1.888 -20.645 1.00 94.75 89 ALA A C 1
ATOM 691 O O . ALA A 1 89 ? 4.782 2.967 -21.223 1.00 94.75 89 ALA A O 1
ATOM 692 N N . LEU A 1 90 ? 5.121 1.763 -19.381 1.00 95.56 90 LEU A N 1
ATOM 693 C CA . LEU A 1 90 ? 5.958 2.788 -18.741 1.00 95.56 90 LEU A CA 1
ATOM 694 C C . LEU A 1 90 ? 7.347 2.810 -19.388 1.00 95.56 90 LEU A C 1
ATOM 696 O O . LEU A 1 90 ? 7.846 3.874 -19.753 1.00 95.56 90 LEU A O 1
ATOM 700 N N . LEU A 1 91 ? 7.961 1.638 -19.523 1.00 93.38 91 LEU A N 1
ATOM 701 C CA . LEU A 1 91 ? 9.331 1.478 -19.998 1.00 93.38 91 LEU A CA 1
ATOM 702 C C . LEU A 1 91 ? 9.493 1.894 -21.467 1.00 93.38 91 LEU A C 1
ATOM 704 O O . LEU A 1 91 ? 10.551 2.408 -21.823 1.00 93.38 91 LEU A O 1
ATOM 708 N N . SER A 1 92 ? 8.445 1.774 -22.288 1.00 91.50 92 SER A N 1
ATOM 709 C CA . SER A 1 92 ? 8.445 2.210 -23.692 1.00 91.50 92 SER A CA 1
ATOM 710 C C . SER A 1 92 ? 8.584 3.725 -23.882 1.00 91.50 92 SER A C 1
ATOM 712 O O . SER A 1 92 ? 8.898 4.175 -24.981 1.00 91.50 92 SER A O 1
ATOM 714 N N . HIS A 1 93 ? 8.364 4.537 -22.840 1.00 93.00 93 HIS A N 1
ATOM 715 C CA . HIS A 1 93 ? 8.622 5.981 -22.903 1.00 93.00 93 HIS A CA 1
ATOM 716 C C . HIS A 1 93 ? 10.116 6.328 -22.909 1.00 93.00 93 HIS A C 1
ATOM 718 O O . HIS A 1 93 ? 10.482 7.463 -23.219 1.00 93.00 93 HIS A O 1
ATOM 724 N N . PHE A 1 94 ? 10.980 5.373 -22.568 1.00 91.06 94 PHE A N 1
ATOM 725 C CA . PHE A 1 94 ? 12.413 5.583 -22.441 1.00 91.06 94 PHE A CA 1
ATOM 726 C C . PHE A 1 94 ? 13.132 4.836 -23.558 1.00 91.06 94 PHE A C 1
ATOM 728 O O . PHE A 1 94 ? 12.968 3.628 -23.712 1.00 91.06 94 PHE A O 1
ATOM 735 N N . ARG A 1 95 ? 13.944 5.562 -24.335 1.00 81.50 95 ARG A N 1
ATOM 736 C CA . ARG A 1 95 ? 14.774 4.952 -25.378 1.00 81.50 95 ARG A CA 1
ATOM 737 C C . ARG A 1 95 ? 15.749 3.966 -24.735 1.00 81.50 95 ARG A C 1
ATOM 739 O O . ARG A 1 95 ? 16.481 4.342 -23.822 1.00 81.50 95 ARG A O 1
ATOM 746 N N . ALA A 1 96 ? 15.755 2.740 -25.233 1.00 81.94 96 ALA A N 1
ATOM 747 C CA . ALA A 1 96 ? 16.714 1.701 -24.895 1.00 81.94 96 ALA A CA 1
ATOM 748 C C . ALA A 1 96 ? 16.980 0.865 -26.150 1.00 81.94 96 ALA A C 1
ATOM 750 O O . ALA A 1 96 ? 16.122 0.786 -27.034 1.00 81.94 96 ALA A O 1
ATOM 751 N N . GLU A 1 97 ? 18.163 0.267 -26.231 1.00 86.25 97 GLU A N 1
ATOM 752 C CA . GLU A 1 97 ? 18.415 -0.785 -27.211 1.00 86.25 97 GLU A CA 1
ATOM 753 C C . GLU A 1 97 ? 17.554 -2.009 -26.860 1.00 86.25 97 GLU A C 1
ATOM 755 O O . GLU A 1 97 ? 17.343 -2.282 -25.673 1.00 86.25 97 GLU A O 1
ATOM 760 N N . PRO A 1 98 ? 16.999 -2.710 -27.863 1.00 83.19 98 PRO A N 1
ATOM 761 C CA . PRO A 1 98 ? 16.198 -3.897 -27.611 1.00 83.19 98 PRO A CA 1
ATOM 762 C C . PRO A 1 98 ? 17.070 -4.980 -26.976 1.00 83.19 98 PRO A C 1
ATOM 764 O O . PRO A 1 98 ? 18.191 -5.232 -27.424 1.00 83.19 98 PRO A O 1
ATOM 767 N N . ASN A 1 99 ? 16.546 -5.630 -25.941 1.00 86.94 99 ASN A N 1
ATOM 768 C CA . ASN A 1 99 ? 17.221 -6.774 -25.347 1.00 86.94 99 ASN A CA 1
ATOM 769 C C . ASN A 1 99 ? 16.900 -8.037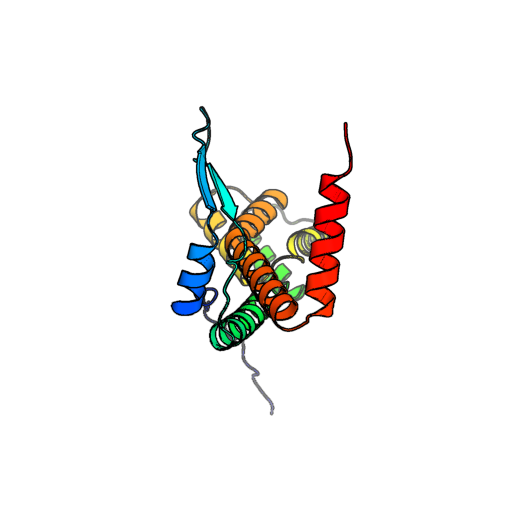 -26.165 1.00 86.94 99 ASN A C 1
ATOM 771 O O . ASN A 1 99 ? 15.879 -8.095 -26.854 1.00 86.94 99 ASN A O 1
ATOM 775 N N . PRO A 1 100 ? 17.729 -9.091 -26.083 1.00 94.19 100 PRO A N 1
ATOM 776 C CA . PRO A 1 100 ? 17.336 -10.404 -26.578 1.00 94.19 100 PRO A CA 1
ATOM 777 C C . PRO A 1 100 ? 16.013 -10.857 -25.931 1.00 94.19 100 PRO A C 1
ATOM 779 O O . PRO A 1 100 ? 15.832 -10.624 -24.732 1.00 94.19 100 PRO A O 1
ATOM 782 N N . PRO A 1 101 ? 15.119 -11.561 -26.652 1.00 90.44 101 PRO A N 1
ATOM 783 C CA . PRO A 1 101 ? 13.799 -11.932 -26.132 1.00 90.44 101 PRO A CA 1
ATOM 784 C C . PRO A 1 101 ? 13.829 -12.675 -24.788 1.00 90.44 101 PRO A C 1
ATOM 786 O O . PRO A 1 101 ? 12.979 -12.452 -23.932 1.00 90.44 101 PRO A O 1
ATOM 789 N N . GLN A 1 102 ? 14.830 -13.535 -24.570 1.00 94.19 102 GLN A N 1
ATOM 790 C CA . GLN A 1 102 ? 14.991 -14.259 -23.304 1.00 94.19 102 GLN A CA 1
ATOM 791 C C . GLN A 1 102 ? 15.305 -13.312 -22.138 1.00 94.19 102 GLN A C 1
ATOM 793 O O . GLN A 1 102 ? 14.794 -13.499 -21.039 1.00 94.19 102 GLN A O 1
ATOM 798 N N . VAL A 1 103 ? 16.110 -12.276 -22.383 1.00 93.56 103 VAL A N 1
ATOM 799 C CA . VAL A 1 103 ? 16.461 -11.263 -21.379 1.00 93.56 103 VAL A CA 1
ATOM 800 C C . VAL A 1 103 ? 15.262 -10.361 -21.090 1.00 93.56 103 VAL A C 1
ATOM 802 O O . VAL A 1 103 ? 15.024 -10.021 -19.937 1.00 93.56 103 VAL A O 1
ATOM 805 N N . GLU A 1 104 ? 14.465 -10.010 -22.105 1.00 89.38 104 GLU A N 1
ATOM 806 C CA . GLU A 1 104 ? 13.213 -9.266 -21.895 1.00 89.38 104 GLU A CA 1
ATOM 807 C C . GLU A 1 104 ? 12.227 -10.035 -21.019 1.00 89.38 104 GLU A C 1
ATOM 809 O O . GLU A 1 104 ? 11.604 -9.435 -20.143 1.00 89.38 104 GLU A O 1
ATOM 814 N N . GLN A 1 105 ? 12.123 -11.352 -21.214 1.00 90.50 105 GLN A N 1
ATOM 815 C CA . GLN A 1 105 ? 11.276 -12.202 -20.385 1.00 90.50 105 GLN A CA 1
ATOM 816 C C . GLN A 1 105 ? 11.760 -12.241 -18.931 1.00 90.50 105 GLN A C 1
ATOM 818 O O . GLN A 1 105 ? 10.947 -12.050 -18.035 1.00 90.50 105 GLN A O 1
ATOM 823 N N . MET A 1 106 ? 13.065 -12.418 -18.697 1.00 95.12 106 MET A N 1
ATOM 824 C CA . MET A 1 106 ? 13.633 -12.403 -17.341 1.00 95.12 106 MET A CA 1
ATOM 825 C C . MET A 1 106 ? 13.378 -11.065 -16.641 1.00 95.12 106 MET A C 1
ATOM 827 O O . MET A 1 106 ? 12.902 -11.042 -15.514 1.00 95.12 106 MET A O 1
ATOM 831 N N . ILE A 1 107 ? 13.595 -9.948 -17.345 1.00 92.88 107 ILE A N 1
ATOM 832 C CA . ILE A 1 107 ? 13.283 -8.617 -16.813 1.00 92.88 107 ILE A CA 1
ATOM 833 C C . ILE A 1 107 ? 11.789 -8.520 -16.494 1.00 92.88 107 ILE A C 1
ATOM 835 O O . ILE A 1 107 ? 11.425 -8.046 -15.427 1.00 92.88 107 ILE A O 1
ATOM 839 N N . ALA A 1 108 ? 10.899 -8.949 -17.389 1.00 91.50 108 ALA A N 1
ATOM 840 C CA . ALA A 1 108 ? 9.471 -8.932 -17.094 1.00 91.50 108 ALA A CA 1
ATOM 841 C C . ALA A 1 108 ? 9.154 -9.751 -15.830 1.00 91.50 108 ALA A C 1
ATOM 843 O O . ALA A 1 108 ? 8.401 -9.285 -14.979 1.00 91.50 108 ALA A O 1
ATOM 844 N N . ASP A 1 109 ? 9.753 -10.929 -15.677 1.00 95.19 109 ASP A N 1
ATOM 845 C CA . ASP A 1 109 ? 9.536 -11.793 -14.522 1.00 95.19 109 ASP A CA 1
ATOM 846 C C . ASP A 1 109 ? 9.994 -11.130 -13.211 1.00 95.19 109 ASP A C 1
ATOM 848 O O . ASP A 1 109 ? 9.192 -11.091 -12.278 1.00 95.19 109 ASP A O 1
ATOM 852 N N . ASP A 1 110 ? 11.172 -10.495 -13.183 1.00 97.12 110 ASP A N 1
ATOM 853 C CA . ASP A 1 110 ? 11.669 -9.731 -12.024 1.00 97.12 110 ASP A CA 1
ATOM 854 C C . ASP A 1 110 ? 10.690 -8.609 -11.634 1.00 97.12 110 ASP A C 1
ATOM 856 O O . ASP A 1 110 ? 10.322 -8.434 -10.473 1.00 97.12 110 ASP A O 1
ATOM 860 N N . TRP A 1 111 ? 10.203 -7.854 -12.627 1.00 97.44 111 TRP A N 1
ATOM 861 C CA . TRP A 1 111 ? 9.226 -6.782 -12.409 1.00 97.44 111 TRP A CA 1
ATOM 862 C C . TRP A 1 111 ? 7.884 -7.301 -11.893 1.00 97.44 111 TRP A C 1
ATOM 864 O O . TRP A 1 111 ? 7.236 -6.623 -11.095 1.00 97.44 111 TRP A O 1
ATOM 874 N N . ALA A 1 112 ? 7.447 -8.475 -12.350 1.00 95.62 112 ALA A N 1
ATOM 875 C CA . ALA A 1 112 ? 6.236 -9.108 -11.847 1.00 95.62 112 ALA A CA 1
ATOM 876 C C . ALA A 1 112 ? 6.399 -9.621 -10.414 1.00 95.62 112 ALA A C 1
ATOM 878 O O . ALA A 1 112 ? 5.427 -9.582 -9.665 1.00 95.62 112 ALA A O 1
ATOM 879 N N . GLU A 1 113 ? 7.582 -10.107 -10.048 1.00 97.06 113 GLU A N 1
ATOM 880 C CA . GLU A 1 113 ? 7.877 -10.588 -8.701 1.00 97.06 113 GLU A CA 1
ATOM 881 C C . GLU A 1 113 ? 7.857 -9.432 -7.693 1.00 97.06 113 GLU A C 1
ATOM 883 O O . GLU A 1 113 ? 7.039 -9.439 -6.772 1.00 97.06 113 GLU A O 1
ATOM 888 N N . ASP A 1 114 ? 8.654 -8.386 -7.922 1.00 98.19 114 ASP A N 1
ATOM 889 C CA . ASP A 1 114 ? 8.810 -7.293 -6.952 1.00 98.19 114 ASP A CA 1
ATOM 890 C C . ASP A 1 114 ? 7.578 -6.386 -6.848 1.00 98.19 114 ASP A C 1
ATOM 892 O O . ASP A 1 114 ? 7.326 -5.788 -5.802 1.00 98.19 114 ASP A O 1
ATOM 896 N N . LEU A 1 115 ? 6.819 -6.227 -7.938 1.00 98.12 115 LEU A N 1
ATOM 897 C CA . LEU A 1 115 ? 5.616 -5.390 -7.936 1.00 98.12 115 LEU A CA 1
ATOM 898 C C . LEU A 1 115 ? 4.322 -6.186 -7.766 1.00 98.12 115 LEU A C 1
ATOM 900 O O . LEU A 1 115 ? 3.254 -5.589 -7.621 1.00 98.12 115 LEU A O 1
ATOM 904 N N . GLY A 1 116 ? 4.411 -7.517 -7.771 1.00 97.19 116 GLY A N 1
ATOM 905 C CA . GLY A 1 116 ? 3.274 -8.425 -7.673 1.00 97.19 116 GLY A CA 1
ATOM 906 C C . GLY A 1 116 ? 2.540 -8.363 -6.338 1.00 97.19 116 GLY A C 1
ATOM 907 O O . GLY A 1 116 ? 1.441 -8.896 -6.251 1.00 97.19 116 GLY A O 1
ATOM 908 N N . GLU A 1 117 ? 3.108 -7.706 -5.321 1.00 96.69 117 GLU A N 1
ATOM 909 C CA . GLU A 1 117 ? 2.459 -7.450 -4.030 1.00 96.69 117 GLU A CA 1
ATOM 910 C C . GLU A 1 117 ? 1.530 -6.222 -4.040 1.00 96.69 117 GLU A C 1
ATOM 912 O O . GLU A 1 117 ? 0.687 -6.084 -3.154 1.00 96.69 117 GLU A O 1
ATOM 917 N N . PHE A 1 118 ? 1.643 -5.334 -5.035 1.00 97.94 118 PHE A N 1
ATOM 918 C CA . PHE A 1 118 ? 0.919 -4.063 -5.040 1.00 97.94 118 PHE A CA 1
ATOM 919 C C . PHE A 1 118 ? -0.364 -4.107 -5.877 1.00 97.94 118 PHE A C 1
ATOM 921 O O . PHE A 1 118 ? -0.414 -4.751 -6.931 1.00 97.94 118 PHE A O 1
ATOM 928 N N . PRO A 1 119 ? -1.408 -3.364 -5.471 1.00 96.94 119 PRO A N 1
ATOM 929 C CA . PRO A 1 119 ? -2.601 -3.191 -6.283 1.00 96.94 119 PRO A CA 1
ATOM 930 C C . PRO A 1 119 ? -2.307 -2.354 -7.532 1.00 96.94 119 PRO A C 1
ATOM 932 O O . PRO A 1 119 ? -1.436 -1.478 -7.542 1.00 96.94 119 PRO A O 1
ATOM 935 N N . ILE A 1 120 ? -3.091 -2.569 -8.593 1.00 96.62 120 ILE A N 1
ATOM 936 C CA . ILE A 1 120 ? -2.828 -1.934 -9.893 1.00 96.62 120 ILE A CA 1
ATOM 937 C C . ILE A 1 120 ? -2.869 -0.402 -9.826 1.00 96.62 120 ILE A C 1
ATOM 939 O O . ILE A 1 120 ? -2.044 0.259 -10.453 1.00 96.62 120 ILE A O 1
ATOM 943 N N . TRP A 1 121 ? -3.760 0.178 -9.017 1.00 95.69 121 TRP A N 1
ATOM 944 C CA . TRP A 1 121 ? -3.868 1.634 -8.886 1.00 95.69 121 TRP A CA 1
ATOM 945 C C . TRP A 1 121 ? -2.593 2.261 -8.296 1.00 95.69 121 TRP A C 1
ATOM 947 O O . TRP A 1 121 ? -2.238 3.381 -8.670 1.00 95.69 121 TRP A O 1
ATOM 957 N N . ALA A 1 122 ? -1.879 1.544 -7.417 1.00 96.69 122 ALA A N 1
ATOM 958 C CA . ALA A 1 122 ? -0.629 2.015 -6.822 1.00 96.69 122 ALA A CA 1
ATOM 959 C C . ALA A 1 122 ? 0.493 2.006 -7.862 1.00 96.69 122 ALA A C 1
ATOM 961 O O . ALA A 1 122 ? 1.220 2.989 -8.005 1.00 96.69 122 ALA A O 1
ATOM 962 N N . VAL A 1 123 ? 0.562 0.944 -8.670 1.00 97.31 123 VAL A N 1
ATOM 963 C CA . VAL A 1 123 ? 1.496 0.848 -9.799 1.00 97.31 123 VAL A CA 1
ATOM 964 C C . VAL A 1 123 ? 1.226 1.950 -10.823 1.00 97.31 123 VAL A C 1
ATOM 966 O O . VAL A 1 123 ? 2.154 2.596 -11.312 1.00 97.31 123 VAL A O 1
ATOM 969 N N . GLU A 1 124 ? -0.039 2.217 -11.142 1.00 97.00 124 GLU A N 1
ATOM 970 C CA . GLU A 1 124 ? -0.423 3.299 -12.048 1.00 97.00 124 GLU A CA 1
ATOM 971 C C . GLU A 1 124 ? -0.056 4.685 -11.512 1.00 97.00 124 GLU A C 1
ATOM 973 O O . GLU A 1 124 ? 0.398 5.538 -12.283 1.00 97.00 124 GLU A O 1
ATOM 978 N N . GLU A 1 125 ? -0.239 4.920 -10.211 1.00 96.19 125 GLU A N 1
ATOM 979 C CA . GLU A 1 125 ? 0.187 6.151 -9.548 1.00 96.19 125 GLU A CA 1
ATOM 980 C C . GLU A 1 125 ? 1.707 6.310 -9.597 1.00 96.19 125 GLU A C 1
ATOM 982 O O . GLU A 1 125 ? 2.181 7.340 -10.078 1.00 96.19 125 GLU A O 1
ATOM 987 N N . ALA A 1 126 ? 2.465 5.270 -9.242 1.00 97.12 126 ALA A N 1
ATOM 988 C CA . ALA A 1 126 ? 3.921 5.262 -9.336 1.00 97.12 126 ALA A CA 1
ATOM 989 C C . ALA A 1 126 ? 4.394 5.572 -10.767 1.00 97.12 126 ALA A C 1
ATOM 991 O O . ALA A 1 126 ? 5.219 6.461 -10.992 1.00 97.12 126 ALA A O 1
ATOM 992 N N . CYS A 1 127 ? 3.796 4.918 -11.768 1.00 97.31 127 CYS A N 1
ATOM 993 C CA . CYS A 1 127 ? 4.086 5.168 -13.179 1.00 97.31 127 CYS A CA 1
ATOM 994 C C . CYS A 1 127 ? 3.800 6.629 -13.573 1.00 97.31 127 CYS A C 1
ATOM 996 O O . CYS A 1 127 ? 4.562 7.247 -14.324 1.00 97.31 127 CYS A O 1
ATOM 998 N N . ARG A 1 128 ? 2.676 7.185 -13.104 1.00 96.75 128 ARG A N 1
ATOM 999 C CA . ARG A 1 128 ? 2.257 8.566 -13.375 1.00 96.75 128 ARG A CA 1
ATOM 1000 C C . ARG A 1 128 ? 3.209 9.573 -12.733 1.00 96.75 128 ARG A C 1
ATOM 1002 O O . ARG A 1 128 ? 3.603 10.527 -13.404 1.00 96.75 128 ARG A O 1
ATOM 1009 N N . GLN A 1 129 ? 3.563 9.368 -11.470 1.00 96.62 129 GLN A N 1
ATOM 1010 C CA . GLN A 1 129 ? 4.494 10.209 -10.724 1.00 96.62 129 GLN A CA 1
ATOM 1011 C C . GLN A 1 129 ? 5.877 10.192 -11.370 1.00 96.62 129 GLN A C 1
ATOM 1013 O O . GLN A 1 129 ? 6.452 11.258 -11.607 1.00 96.62 129 GLN A O 1
ATOM 1018 N N . TRP A 1 130 ? 6.372 9.010 -11.749 1.00 97.50 130 TRP A N 1
ATOM 1019 C CA . TRP A 1 130 ? 7.671 8.863 -12.397 1.00 97.50 130 TRP A CA 1
ATOM 1020 C C . TRP A 1 130 ? 7.758 9.674 -13.691 1.00 97.50 130 TRP A C 1
ATOM 1022 O O . TRP A 1 130 ? 8.611 10.551 -13.816 1.00 97.50 130 TRP A O 1
ATOM 1032 N N . ARG A 1 131 ? 6.808 9.474 -14.618 1.00 96.69 131 ARG A N 1
ATOM 1033 C CA . ARG A 1 131 ? 6.769 10.207 -15.900 1.00 96.69 131 ARG A CA 1
ATOM 1034 C C . ARG A 1 131 ? 6.700 11.727 -15.742 1.00 96.69 131 ARG A C 1
ATOM 1036 O O . ARG A 1 131 ? 7.090 12.445 -16.655 1.00 96.69 131 ARG A O 1
ATOM 1043 N N . ARG A 1 132 ? 6.163 12.222 -14.625 1.00 96.62 132 ARG A N 1
ATOM 1044 C CA . ARG A 1 132 ? 6.010 13.660 -14.359 1.00 96.62 132 ARG A CA 1
ATOM 1045 C C . ARG A 1 132 ? 7.219 14.299 -13.692 1.00 96.62 132 ARG A C 1
ATOM 1047 O O . ARG A 1 132 ? 7.378 15.509 -13.792 1.00 96.62 132 ARG A O 1
ATOM 1054 N N . THR A 1 133 ? 8.030 13.515 -12.990 1.00 95.56 133 THR A N 1
ATOM 1055 C CA . THR A 1 133 ? 9.070 14.045 -12.095 1.00 95.56 133 THR A CA 1
ATOM 1056 C C . THR A 1 133 ? 10.478 13.609 -12.478 1.00 95.56 133 THR A C 1
ATOM 1058 O O . THR A 1 133 ? 11.445 14.237 -12.052 1.00 95.56 133 THR A O 1
ATOM 1061 N N . ARG A 1 134 ? 10.623 12.556 -13.291 1.00 95.56 134 ARG A N 1
ATOM 1062 C CA . ARG A 1 134 ? 11.912 11.953 -13.634 1.00 95.56 134 ARG A CA 1
ATOM 1063 C C . ARG A 1 134 ? 12.103 11.876 -15.145 1.00 95.56 134 ARG A C 1
ATOM 1065 O O . ARG A 1 134 ? 11.185 11.572 -15.899 1.00 95.56 134 ARG A O 1
ATOM 1072 N N . LYS A 1 135 ? 13.338 12.141 -15.578 1.00 93.44 135 LYS A N 1
ATOM 1073 C CA . LYS A 1 135 ? 13.754 12.107 -16.990 1.00 93.44 135 LYS A CA 1
ATOM 1074 C C . LYS A 1 135 ? 14.229 10.723 -17.441 1.00 93.44 135 LYS A C 1
ATOM 1076 O O . LYS A 1 135 ? 14.148 10.402 -18.623 1.00 93.44 135 LYS A O 1
ATOM 1081 N N . TRP A 1 136 ? 14.767 9.933 -16.517 1.00 95.38 136 TRP A N 1
ATOM 1082 C CA . TRP A 1 136 ? 15.463 8.685 -16.821 1.00 95.38 136 TRP A CA 1
ATOM 1083 C C . TRP A 1 136 ? 14.573 7.465 -16.606 1.00 95.38 136 TRP A C 1
ATOM 1085 O O . TRP A 1 136 ? 13.565 7.536 -15.899 1.00 95.38 136 TRP A O 1
ATOM 1095 N N . ARG A 1 137 ? 14.956 6.352 -17.239 1.00 95.19 137 ARG A N 1
ATOM 1096 C CA . ARG A 1 137 ? 14.285 5.061 -17.076 1.00 95.19 137 ARG A CA 1
ATOM 1097 C C . ARG A 1 137 ? 14.308 4.665 -15.589 1.00 95.19 137 ARG A C 1
ATOM 1099 O O . ARG A 1 137 ? 15.380 4.757 -14.994 1.00 95.19 137 ARG A O 1
ATOM 1106 N N . PRO A 1 138 ? 13.174 4.248 -15.003 1.00 96.31 138 PRO A N 1
ATOM 1107 C CA . PRO A 1 138 ? 13.132 3.834 -13.606 1.00 96.31 138 PRO A CA 1
ATOM 1108 C C . PRO A 1 138 ? 13.903 2.537 -13.379 1.00 96.31 138 PRO A C 1
ATOM 1110 O O . PRO A 1 138 ? 13.879 1.637 -14.225 1.00 96.31 138 PRO A O 1
ATOM 1113 N N . GLN A 1 139 ? 14.503 2.417 -12.199 1.00 95.94 139 GLN A N 1
ATOM 1114 C CA . GLN A 1 139 ? 14.878 1.129 -11.630 1.00 95.94 139 GLN A CA 1
ATOM 1115 C C . GLN A 1 139 ? 13.678 0.492 -10.914 1.00 95.94 139 GLN A C 1
ATOM 1117 O O . GLN A 1 139 ? 12.780 1.183 -10.427 1.00 95.94 139 GLN A O 1
ATOM 1122 N N . ILE A 1 140 ? 13.669 -0.840 -10.827 1.00 97.00 140 ILE A N 1
ATOM 1123 C CA . ILE A 1 140 ? 12.590 -1.607 -10.185 1.00 97.00 140 ILE A CA 1
ATOM 1124 C C . ILE A 1 140 ? 12.380 -1.188 -8.722 1.00 97.00 140 ILE A C 1
ATOM 1126 O O . ILE A 1 140 ? 11.256 -0.909 -8.312 1.00 97.00 140 ILE A O 1
ATOM 1130 N N . CYS A 1 141 ? 13.467 -0.992 -7.970 1.00 98.00 141 CYS A N 1
ATOM 1131 C CA . CYS A 1 141 ? 13.429 -0.566 -6.572 1.00 98.00 141 CYS A CA 1
ATOM 1132 C C . CYS A 1 141 ? 12.802 0.824 -6.375 1.00 98.00 141 CYS A C 1
ATOM 1134 O O . CYS A 1 141 ? 12.150 1.071 -5.361 1.00 98.00 141 CYS A O 1
ATOM 1136 N N . GLU A 1 142 ? 12.950 1.729 -7.344 1.00 98.12 142 GLU A N 1
ATOM 1137 C CA . GLU A 1 142 ? 12.336 3.057 -7.296 1.00 98.12 142 GLU A CA 1
ATOM 1138 C C . GLU A 1 142 ? 10.821 2.958 -7.489 1.00 98.12 142 GLU A C 1
ATOM 1140 O O . GLU A 1 142 ? 10.054 3.640 -6.811 1.00 98.12 142 GLU A O 1
ATOM 1145 N N . MET A 1 143 ? 10.381 2.058 -8.367 1.00 98.25 143 MET A N 1
ATOM 1146 C CA . MET A 1 143 ? 8.962 1.786 -8.583 1.00 98.25 143 MET A CA 1
ATOM 1147 C C . MET A 1 143 ? 8.334 1.091 -7.377 1.00 98.25 143 MET A C 1
ATOM 1149 O O . MET A 1 143 ? 7.240 1.479 -6.970 1.00 98.25 143 MET A O 1
ATOM 1153 N N . VAL A 1 144 ? 9.045 0.149 -6.750 1.00 98.44 144 VAL A N 1
ATOM 1154 C CA . VAL A 1 144 ? 8.651 -0.453 -5.466 1.00 98.44 144 VAL A CA 1
ATOM 1155 C C . VAL A 1 144 ? 8.497 0.629 -4.395 1.00 98.44 144 VAL A C 1
ATOM 1157 O O . VAL A 1 144 ? 7.487 0.660 -3.697 1.00 98.44 144 VAL A O 1
ATOM 1160 N N . ALA A 1 145 ? 9.454 1.555 -4.278 1.00 97.81 145 ALA A N 1
ATOM 1161 C CA . ALA A 1 145 ? 9.384 2.640 -3.299 1.00 97.81 145 ALA A CA 1
ATOM 1162 C C . ALA A 1 145 ? 8.148 3.532 -3.505 1.00 97.81 145 ALA A C 1
ATOM 1164 O O . ALA A 1 145 ? 7.445 3.828 -2.539 1.00 97.81 145 ALA A O 1
ATOM 1165 N N . LEU A 1 146 ? 7.841 3.898 -4.753 1.00 97.19 146 LEU A N 1
ATOM 1166 C CA . LEU A 1 146 ? 6.644 4.678 -5.079 1.00 97.19 146 LEU A CA 1
ATOM 1167 C C . LEU A 1 146 ? 5.344 3.907 -4.817 1.00 97.19 146 LEU A C 1
ATOM 1169 O O . LEU A 1 146 ? 4.374 4.488 -4.335 1.00 97.19 146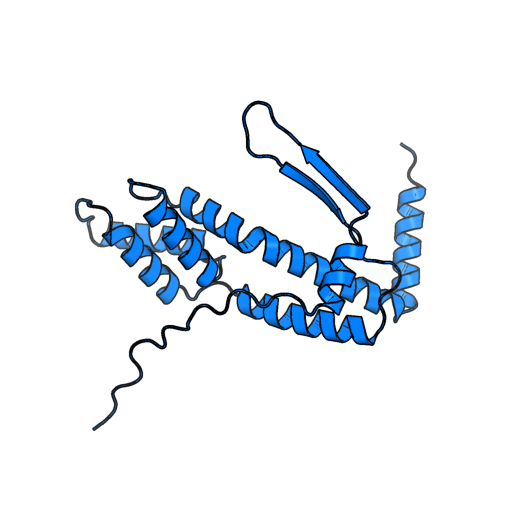 LEU A O 1
ATOM 1173 N N . CYS A 1 147 ? 5.310 2.601 -5.094 1.00 97.94 147 CYS A N 1
ATOM 1174 C CA . CYS A 1 147 ? 4.140 1.782 -4.779 1.00 97.94 147 CYS A CA 1
ATOM 1175 C C . CYS A 1 147 ? 3.926 1.685 -3.264 1.00 97.94 147 CYS A C 1
ATOM 1177 O O . CYS A 1 147 ? 2.802 1.867 -2.802 1.00 97.94 147 CYS A O 1
ATOM 1179 N N . ARG A 1 148 ? 4.999 1.486 -2.485 1.00 97.62 148 ARG A N 1
ATOM 1180 C CA . ARG A 1 148 ? 4.963 1.497 -1.011 1.00 97.62 148 ARG A CA 1
ATOM 1181 C C . ARG A 1 148 ? 4.465 2.825 -0.458 1.00 97.62 148 ARG A C 1
ATOM 1183 O O . ARG A 1 148 ? 3.650 2.829 0.459 1.00 97.62 148 ARG A O 1
ATOM 1190 N N . GLU A 1 149 ? 4.930 3.939 -1.016 1.00 94.88 149 GLU A N 1
ATOM 1191 C CA . GLU A 1 149 ? 4.445 5.271 -0.652 1.00 94.88 149 GLU A CA 1
ATOM 1192 C C . GLU A 1 149 ? 2.940 5.390 -0.921 1.00 94.88 149 GLU A C 1
ATOM 1194 O O . GLU A 1 149 ? 2.187 5.752 -0.017 1.00 94.88 149 GLU A O 1
ATOM 1199 N N . ALA A 1 150 ? 2.489 4.996 -2.115 1.00 94.69 150 ALA A N 1
ATOM 1200 C CA . ALA A 1 150 ? 1.086 5.061 -2.509 1.00 94.69 150 ALA A CA 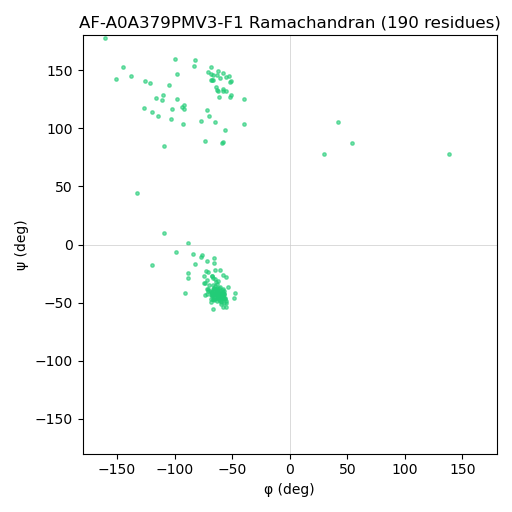1
ATOM 1201 C C . ALA A 1 150 ? 0.167 4.239 -1.586 1.00 94.69 150 ALA A C 1
ATOM 1203 O O . ALA A 1 150 ? -0.895 4.725 -1.198 1.00 94.69 150 ALA A O 1
ATOM 1204 N N . VAL A 1 151 ? 0.568 3.023 -1.196 1.00 95.75 151 VAL A N 1
ATOM 1205 C CA . VAL A 1 151 ? -0.245 2.149 -0.325 1.00 95.75 151 VAL A CA 1
ATOM 1206 C C . VAL A 1 151 ? -0.099 2.444 1.170 1.00 95.75 151 VAL A C 1
ATOM 1208 O O . VAL A 1 151 ? -0.863 1.900 1.961 1.00 95.75 151 VAL A O 1
ATOM 1211 N N . SER A 1 152 ? 0.828 3.314 1.584 1.00 93.31 152 SER A N 1
ATOM 1212 C CA . SER A 1 152 ? 1.165 3.521 3.002 1.00 93.31 152 SER A CA 1
ATOM 1213 C C . SER A 1 152 ? -0.009 3.989 3.879 1.00 93.31 152 SER A C 1
ATOM 1215 O O . SER A 1 152 ? -0.283 3.392 4.926 1.00 93.31 152 SER A O 1
ATOM 1217 N N . GLU A 1 153 ? -0.725 5.039 3.471 1.00 91.81 153 GLU A N 1
ATOM 1218 C CA . GLU A 1 153 ? -1.894 5.558 4.195 1.00 91.81 153 GLU A CA 1
ATOM 1219 C C . GLU A 1 153 ? -3.068 4.552 4.186 1.00 91.81 153 GLU A C 1
ATOM 1221 O O . GLU A 1 153 ? -3.603 4.261 5.261 1.00 91.81 153 GLU A O 1
ATOM 1226 N N . PRO A 1 154 ? -3.437 3.944 3.043 1.00 93.75 154 PRO A N 1
ATOM 1227 C CA . PRO A 1 154 ? -4.430 2.867 2.984 1.00 93.75 154 PRO A CA 1
ATOM 1228 C C . PRO A 1 154 ? -4.108 1.669 3.882 1.00 93.75 154 PRO A C 1
ATOM 1230 O O . PRO A 1 154 ? -4.967 1.217 4.632 1.00 93.75 154 PRO A O 1
ATOM 1233 N N . GLU A 1 155 ? -2.869 1.179 3.873 1.00 94.88 155 GLU A N 1
ATOM 1234 C CA . GLU A 1 155 ? -2.432 0.075 4.732 1.00 94.88 155 GLU A CA 1
ATOM 1235 C C . GLU A 1 155 ? -2.512 0.444 6.215 1.00 94.88 155 GLU A C 1
ATOM 1237 O O . GLU A 1 155 ? -3.035 -0.316 7.033 1.00 94.88 155 GLU A O 1
ATOM 1242 N N . THR A 1 156 ? -2.086 1.658 6.565 1.00 94.06 156 THR A N 1
ATOM 1243 C CA . THR A 1 156 ? -2.234 2.188 7.926 1.00 94.06 156 THR A CA 1
ATOM 1244 C C . THR A 1 156 ? -3.707 2.232 8.340 1.00 94.06 156 THR A C 1
ATOM 1246 O O . THR A 1 156 ? -4.061 1.837 9.453 1.00 94.06 156 THR A O 1
ATOM 1249 N N . ARG A 1 157 ? -4.594 2.676 7.443 1.00 94.44 157 ARG A N 1
ATOM 1250 C CA . ARG A 1 157 ? -6.042 2.701 7.679 1.00 94.44 157 ARG A CA 1
ATOM 1251 C C . ARG A 1 157 ? -6.596 1.289 7.878 1.00 94.44 157 ARG A C 1
ATOM 1253 O O . ARG A 1 157 ? -7.337 1.077 8.836 1.00 94.44 157 ARG A O 1
ATOM 1260 N N . ARG A 1 158 ? -6.196 0.327 7.041 1.00 96.00 158 ARG A N 1
ATOM 1261 C CA . ARG A 1 158 ? -6.576 -1.092 7.139 1.00 96.00 158 ARG A CA 1
ATOM 1262 C C . ARG A 1 158 ? -6.220 -1.659 8.510 1.00 96.00 158 ARG A C 1
ATOM 1264 O O . ARG A 1 158 ? -7.089 -2.192 9.195 1.00 96.00 158 ARG A O 1
ATOM 1271 N N . GLN A 1 159 ? -4.980 -1.456 8.951 1.00 96.06 159 GLN A N 1
ATOM 1272 C CA . GLN A 1 159 ? -4.497 -1.917 10.257 1.00 96.06 159 GLN A CA 1
ATOM 1273 C C . GLN A 1 159 ? -5.295 -1.308 11.420 1.00 96.06 159 GLN A C 1
ATOM 1275 O O . GLN A 1 159 ? -5.663 -2.008 12.364 1.00 96.06 159 GLN A O 1
ATOM 1280 N N . ARG A 1 160 ? -5.618 -0.010 11.353 1.00 96.19 160 ARG A N 1
ATOM 1281 C CA . ARG A 1 160 ? -6.420 0.665 12.388 1.00 96.19 160 ARG A CA 1
ATOM 1282 C C . ARG A 1 160 ? -7.856 0.166 12.440 1.00 96.19 160 ARG A C 1
ATOM 1284 O O . ARG A 1 160 ? -8.381 -0.036 13.531 1.00 96.19 160 ARG A O 1
ATOM 1291 N N . LEU A 1 161 ? -8.485 -0.054 11.286 1.00 95.94 161 LEU A N 1
ATOM 1292 C CA . LEU A 1 161 ? -9.828 -0.632 11.209 1.00 95.94 161 LEU A CA 1
ATOM 1293 C C . LEU A 1 161 ? -9.846 -2.046 11.797 1.00 95.94 161 LEU A C 1
ATOM 1295 O O . LEU A 1 161 ? -10.698 -2.343 12.628 1.00 95.94 161 LEU A O 1
ATOM 1299 N N . GLN A 1 162 ? -8.861 -2.882 11.460 1.00 96.19 162 GLN A N 1
ATOM 1300 C CA . GLN A 1 162 ? -8.714 -4.216 12.050 1.00 96.19 162 GLN A CA 1
ATOM 1301 C C . GLN A 1 162 ? -8.570 -4.151 13.580 1.00 96.19 162 GLN A C 1
ATOM 1303 O O . GLN A 1 162 ? -9.255 -4.881 14.296 1.00 96.19 162 GLN A O 1
ATOM 1308 N N . ALA A 1 163 ? -7.757 -3.226 14.103 1.00 94.25 163 ALA A N 1
ATOM 1309 C CA . ALA A 1 163 ? -7.606 -3.023 15.544 1.00 94.25 163 ALA A CA 1
ATOM 1310 C C . ALA A 1 163 ? -8.899 -2.533 16.230 1.00 94.25 163 ALA A C 1
ATOM 1312 O O . ALA A 1 163 ? -9.210 -2.972 17.339 1.00 94.25 163 ALA A O 1
ATOM 1313 N N . LEU A 1 164 ? -9.671 -1.650 15.582 1.00 93.94 164 LEU A N 1
ATOM 1314 C CA . LEU A 1 164 ? -10.980 -1.201 16.074 1.00 93.94 164 LEU A CA 1
ATOM 1315 C C . LEU A 1 164 ? -11.971 -2.363 16.183 1.00 93.94 164 LEU A C 1
ATOM 1317 O O . LEU A 1 164 ? -12.644 -2.502 17.205 1.00 93.94 164 LEU A O 1
ATOM 1321 N N . LEU A 1 165 ? -12.045 -3.200 15.147 1.00 93.62 165 LEU A N 1
ATOM 1322 C CA . LEU A 1 165 ? -12.954 -4.345 15.109 1.00 93.62 165 LEU A CA 1
ATOM 1323 C C . LEU A 1 165 ? -12.570 -5.396 16.146 1.00 93.62 165 LEU A C 1
ATOM 1325 O O . LEU A 1 165 ? -13.433 -5.841 16.899 1.00 93.62 165 LEU A O 1
ATOM 1329 N N . TYR A 1 166 ? -11.277 -5.701 16.271 1.00 90.88 166 TYR A N 1
ATOM 1330 C CA . TYR A 1 166 ? -10.772 -6.575 17.327 1.00 90.88 166 TYR A CA 1
ATOM 1331 C C . TYR A 1 166 ? -11.145 -6.048 18.721 1.00 90.88 166 TYR A C 1
ATOM 1333 O O . TYR A 1 166 ? -11.606 -6.796 19.584 1.00 90.88 166 TYR A O 1
ATOM 1341 N N . ARG A 1 167 ? -11.022 -4.732 18.952 1.00 87.56 167 ARG A N 1
ATOM 1342 C CA . ARG A 1 167 ? -11.411 -4.114 20.228 1.00 87.56 167 ARG A CA 1
ATOM 1343 C C . ARG A 1 167 ? -12.914 -4.223 20.490 1.00 87.56 167 ARG A C 1
ATOM 1345 O O . ARG A 1 167 ? -13.313 -4.531 21.615 1.00 87.56 167 ARG A O 1
ATOM 1352 N N . ALA A 1 168 ? -13.741 -3.983 19.474 1.00 88.62 168 ALA A N 1
ATOM 1353 C CA . ALA A 1 168 ? -15.192 -4.113 19.567 1.00 88.62 168 ALA A CA 1
ATOM 1354 C C . ALA A 1 168 ? -15.617 -5.566 19.847 1.00 88.62 168 ALA A C 1
ATOM 1356 O O . ALA A 1 168 ? -16.481 -5.802 20.693 1.00 88.62 168 ALA A O 1
ATOM 1357 N N . GLU A 1 169 ? -14.969 -6.542 19.212 1.00 86.88 169 GLU A N 1
ATOM 1358 C CA . GLU A 1 169 ? -15.213 -7.966 19.443 1.00 86.88 169 GLU A CA 1
ATOM 1359 C C . GLU A 1 169 ? -14.810 -8.386 20.860 1.00 86.88 169 GLU A C 1
ATOM 1361 O O . GLU A 1 169 ? -15.619 -8.970 21.586 1.00 86.88 169 GLU A O 1
ATOM 1366 N N . THR A 1 170 ? -13.617 -7.998 21.315 1.00 83.94 170 THR A N 1
ATOM 1367 C CA . THR A 1 170 ? -13.181 -8.231 22.696 1.00 83.94 170 THR A CA 1
ATOM 1368 C C . THR A 1 170 ? -14.143 -7.586 23.689 1.00 83.94 170 THR A C 1
ATOM 1370 O O . THR A 1 170 ? -14.490 -8.188 24.701 1.00 83.94 170 THR A O 1
ATOM 1373 N N . ARG A 1 171 ? -14.686 -6.395 23.399 1.00 80.06 171 ARG A N 1
ATOM 1374 C CA . ARG A 1 171 ? -15.734 -5.786 24.230 1.00 80.06 171 ARG A CA 1
ATOM 1375 C C . ARG A 1 171 ? -16.968 -6.693 24.324 1.00 80.06 171 ARG A C 1
ATOM 1377 O O . ARG A 1 171 ? -17.514 -6.819 25.418 1.00 80.06 171 ARG A O 1
ATOM 1384 N N . ARG A 1 172 ? -17.410 -7.301 23.225 1.00 79.31 172 ARG A N 1
ATOM 1385 C CA . ARG A 1 172 ? -18.594 -8.176 23.187 1.00 79.31 172 ARG A CA 1
ATOM 1386 C C . ARG A 1 172 ? -18.335 -9.554 23.814 1.00 79.31 172 ARG A C 1
ATOM 1388 O O . ARG A 1 172 ? -19.268 -10.145 24.350 1.00 79.31 172 ARG A O 1
ATOM 1395 N N . ASN A 1 173 ? -17.092 -10.044 23.809 1.00 79.00 173 ASN A N 1
ATOM 1396 C CA . ASN A 1 173 ? -16.733 -11.370 24.313 1.00 79.00 173 ASN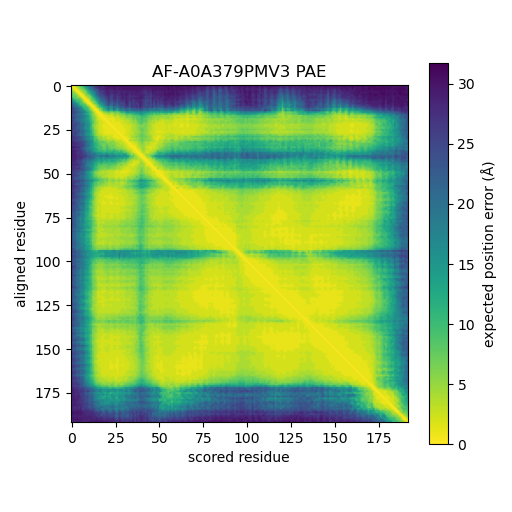 A CA 1
ATOM 1397 C C . ASN A 1 173 ? -16.057 -11.323 25.709 1.00 79.00 173 ASN A C 1
ATOM 1399 O O . ASN A 1 173 ? -14.879 -10.967 25.828 1.00 79.00 173 ASN A O 1
ATOM 1403 N N . PRO A 1 174 ? -16.742 -11.751 26.790 1.00 71.06 174 PRO A N 1
ATOM 1404 C CA . PRO A 1 174 ? -16.188 -11.712 28.146 1.00 71.06 174 PRO A CA 1
ATOM 1405 C C . PRO A 1 174 ? -14.969 -12.630 28.349 1.00 71.06 174 PRO A C 1
ATOM 1407 O O . PRO A 1 174 ? -14.179 -12.391 29.264 1.00 71.06 174 PRO A O 1
ATOM 1410 N N . MET A 1 175 ? -14.785 -13.658 27.512 1.00 73.94 175 MET A N 1
ATOM 1411 C CA . MET A 1 175 ? -13.616 -14.542 27.567 1.00 73.94 175 MET A CA 1
ATOM 1412 C C . MET A 1 175 ? -12.357 -13.847 27.032 1.00 73.94 175 MET A C 1
ATOM 1414 O O . MET A 1 175 ? -11.311 -13.914 27.676 1.00 73.94 175 MET A O 1
ATOM 1418 N N . LEU A 1 176 ? -12.470 -13.115 25.917 1.00 68.69 176 LEU A N 1
ATOM 1419 C CA . LEU A 1 176 ? -11.355 -12.359 25.333 1.00 68.69 176 LEU A CA 1
ATOM 1420 C C . LEU A 1 176 ? -10.896 -11.217 26.249 1.00 68.69 176 LEU A C 1
ATOM 1422 O O . LEU A 1 176 ? -9.694 -11.033 26.427 1.00 68.69 176 LEU A O 1
ATOM 1426 N N . ARG A 1 177 ? -11.824 -10.529 26.934 1.00 66.25 177 ARG A N 1
ATOM 1427 C CA . ARG A 1 177 ? -11.464 -9.545 27.978 1.00 66.25 177 ARG A CA 1
ATOM 1428 C C . ARG A 1 177 ? -10.609 -10.156 29.083 1.00 66.25 177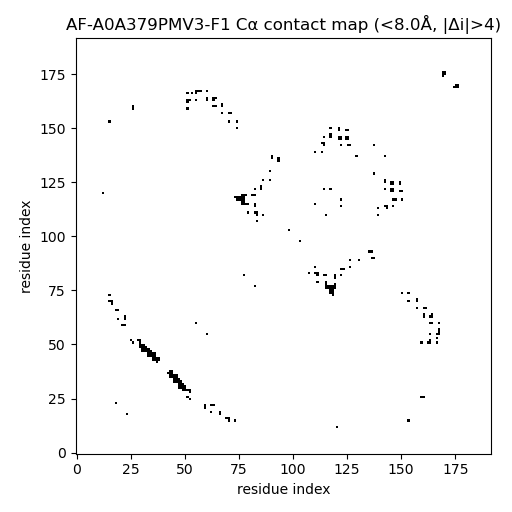 ARG A C 1
ATOM 1430 O O . ARG A 1 177 ? -9.598 -9.580 29.468 1.00 66.25 177 ARG A O 1
ATOM 1437 N N . ARG A 1 178 ? -10.999 -11.334 29.589 1.00 66.19 178 ARG A 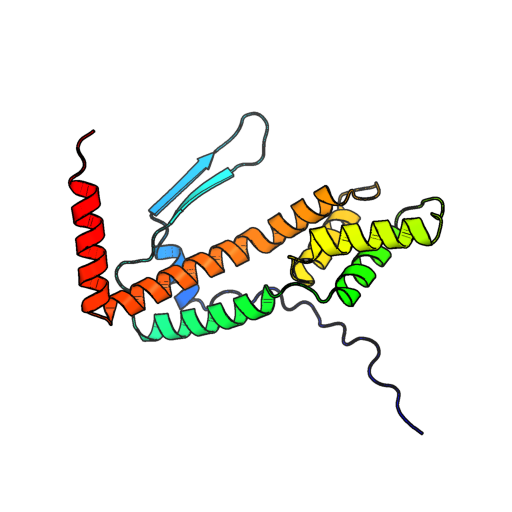N 1
ATOM 1438 C CA . ARG A 1 178 ? -10.232 -12.032 30.634 1.00 66.19 178 ARG A CA 1
ATOM 1439 C C . ARG A 1 178 ? -8.845 -12.434 30.141 1.00 66.19 178 ARG A C 1
ATOM 1441 O O . ARG A 1 178 ? -7.901 -12.366 30.920 1.00 66.19 178 ARG A O 1
ATOM 1448 N N . MET A 1 179 ? -8.713 -12.846 28.880 1.00 70.81 179 MET A N 1
ATOM 1449 C CA . MET A 1 179 ? -7.411 -13.169 28.291 1.00 70.81 179 MET A CA 1
ATOM 1450 C C . MET A 1 179 ? -6.519 -11.929 28.169 1.00 70.81 179 MET A C 1
ATOM 1452 O O . MET A 1 179 ? -5.381 -11.990 28.629 1.00 70.81 179 MET A O 1
ATOM 1456 N N . GLU A 1 180 ? -7.037 -10.804 27.658 1.00 70.88 180 GLU A N 1
ATOM 1457 C CA . GLU A 1 180 ? -6.304 -9.526 27.615 1.00 70.88 180 GLU A CA 1
ATOM 1458 C C . GLU A 1 180 ? -5.807 -9.114 29.010 1.00 70.88 180 GLU A C 1
ATOM 1460 O O . GLU A 1 180 ? -4.615 -8.836 29.183 1.00 70.88 180 GLU A O 1
ATOM 1465 N N . ASP A 1 181 ? -6.683 -9.154 30.020 1.00 71.19 181 ASP A N 1
ATOM 1466 C CA . ASP A 1 181 ? -6.342 -8.833 31.410 1.00 71.19 181 ASP A CA 1
ATOM 1467 C C . ASP A 1 181 ? -5.232 -9.742 31.964 1.00 71.19 181 ASP A C 1
ATOM 1469 O O . ASP A 1 181 ? -4.345 -9.284 32.691 1.00 71.19 181 ASP A O 1
ATOM 1473 N N . LEU A 1 182 ? -5.257 -11.037 31.628 1.00 74.25 182 LEU A N 1
ATOM 1474 C CA . LEU A 1 182 ? -4.239 -12.001 32.052 1.00 74.25 182 LEU A CA 1
ATOM 1475 C C . LEU A 1 182 ? -2.887 -11.732 31.385 1.00 74.25 182 LEU A C 1
ATOM 1477 O O . LEU A 1 182 ? -1.873 -11.732 32.089 1.00 74.25 182 LEU A O 1
ATOM 1481 N N . THR A 1 183 ? -2.860 -11.439 30.080 1.00 72.50 183 THR A N 1
ATOM 1482 C CA . THR A 1 183 ? -1.634 -11.018 29.378 1.00 72.50 183 THR A CA 1
ATOM 1483 C C . THR A 1 183 ? -1.073 -9.718 29.954 1.00 72.50 183 THR A C 1
ATOM 1485 O O . THR A 1 183 ? 0.099 -9.655 30.315 1.00 72.50 183 THR A O 1
ATOM 1488 N N . GLN A 1 184 ? -1.899 -8.691 30.163 1.00 67.75 184 GLN A N 1
ATOM 1489 C CA . GLN A 1 184 ? -1.432 -7.414 30.718 1.00 67.75 184 GLN A CA 1
ATOM 1490 C C . GLN A 1 184 ? -0.883 -7.554 32.150 1.00 67.75 184 GLN A C 1
ATOM 1492 O O . GLN A 1 184 ? 0.082 -6.881 32.522 1.00 67.75 184 GLN A O 1
ATOM 1497 N N . ARG A 1 185 ? -1.454 -8.455 32.961 1.00 62.69 185 ARG A N 1
ATOM 1498 C CA . ARG A 1 185 ? -0.967 -8.754 34.320 1.00 62.69 185 ARG A CA 1
ATOM 1499 C C . ARG A 1 185 ? 0.324 -9.567 34.343 1.00 62.69 185 ARG A C 1
ATOM 1501 O O . ARG A 1 185 ? 1.120 -9.371 35.259 1.00 62.69 185 ARG A O 1
ATOM 1508 N N . THR A 1 186 ? 0.540 -10.458 33.377 1.00 60.75 186 THR A N 1
ATOM 1509 C CA . THR A 1 186 ? 1.796 -11.219 33.267 1.00 60.75 186 THR A CA 1
ATOM 1510 C C . THR A 1 186 ? 2.946 -10.320 32.817 1.00 60.75 186 THR A C 1
ATOM 1512 O O . THR A 1 186 ? 4.008 -10.368 33.431 1.00 60.75 186 THR A O 1
ATOM 1515 N N . PHE A 1 187 ? 2.715 -9.398 31.876 1.00 55.78 187 PHE A N 1
ATOM 1516 C CA . PHE A 1 187 ? 3.729 -8.414 31.469 1.00 55.78 187 PHE A CA 1
ATOM 1517 C C . PHE A 1 1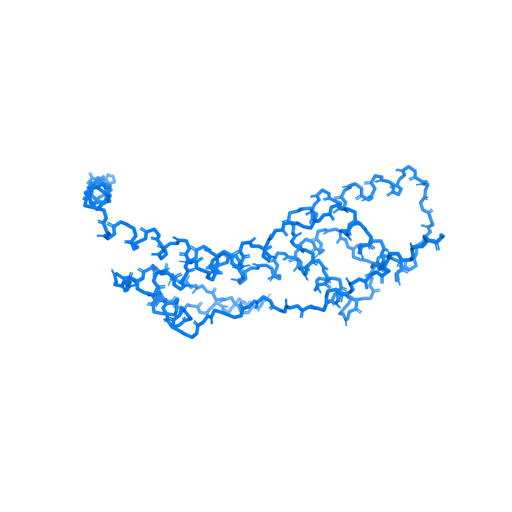87 ? 4.079 -7.383 32.559 1.00 55.78 187 PHE A C 1
ATOM 1519 O O . PHE A 1 187 ? 5.210 -6.913 32.604 1.00 55.78 187 PHE A O 1
ATOM 1526 N N . ARG A 1 188 ? 3.171 -7.066 33.496 1.00 54.41 188 ARG A N 1
ATOM 1527 C CA . ARG A 1 188 ? 3.477 -6.197 34.658 1.00 54.41 188 ARG A CA 1
ATOM 1528 C C . ARG A 1 188 ? 4.290 -6.872 35.771 1.00 54.41 188 ARG A C 1
ATOM 1530 O O . ARG A 1 188 ? 4.687 -6.187 36.709 1.00 54.41 188 ARG A O 1
ATOM 1537 N N . ARG A 1 189 ? 4.495 -8.192 35.721 1.00 51.50 189 ARG A N 1
ATOM 1538 C CA . ARG A 1 189 ? 5.144 -8.968 36.794 1.00 51.50 189 ARG A CA 1
ATOM 1539 C C . ARG A 1 189 ? 6.535 -9.489 36.448 1.00 51.50 189 ARG A C 1
ATOM 1541 O O . ARG A 1 189 ? 7.055 -10.282 37.220 1.00 51.50 189 ARG A O 1
ATOM 1548 N N . VAL A 1 190 ? 7.135 -9.056 35.342 1.00 41.38 190 VAL A N 1
ATOM 1549 C CA . VAL A 1 190 ? 8.542 -9.353 35.042 1.00 41.38 190 VAL A CA 1
ATOM 1550 C C . VAL A 1 190 ? 9.388 -8.197 35.589 1.00 41.38 190 VAL A C 1
ATOM 1552 O O . VAL A 1 190 ? 9.351 -7.115 35.000 1.00 41.38 190 VAL A O 1
ATOM 1555 N N . PRO A 1 191 ? 10.091 -8.353 36.729 1.00 46.44 191 PRO A N 1
ATOM 1556 C CA . PRO A 1 191 ? 11.140 -7.416 37.102 1.00 46.44 191 PRO A CA 1
ATOM 1557 C C . PRO A 1 191 ? 12.328 -7.614 36.150 1.00 46.44 191 PRO A C 1
ATOM 1559 O O . PRO A 1 191 ? 12.544 -8.725 35.660 1.00 46.44 191 PRO A O 1
ATOM 1562 N N . ALA A 1 192 ? 13.054 -6.528 35.885 1.00 45.19 192 ALA A N 1
ATOM 1563 C CA . ALA A 1 192 ? 14.341 -6.559 35.192 1.00 45.19 192 ALA A CA 1
ATOM 1564 C C . ALA A 1 192 ? 15.380 -7.407 35.944 1.00 45.19 192 ALA A C 1
ATOM 1566 O O . ALA A 1 192 ? 15.294 -7.463 37.194 1.00 45.19 192 ALA A O 1
#

Sequence (192 aa):
MAGRRDAASLVAREPLPPPPTPVARLLERGIQERRFLFPDNGTVRIMETWQPPSEVEDGLADLAAQHLSELEIALRPAERGVLLARILALLSHFRAEPNPPQVEQMIADDWAEDLGEFPIWAVEEACRQWRRTRKWRPQICEMVALCREAVSEPETRRQRLQALLYRAETRRNPMLRRMEDLTQRTFRRVPA

Foldseek 3Di:
DDDPPDDDPPVPDPDLDDQDPLLVVQQVVQWPDWDWDDDPPDDIDIDTDGAHDLDDDPVSLVSLVVSLVSLVVQFQFDDLVLQLVLLVVLQVVADDDDDDPVVVVVVSVVLCVLRRNGGPVQLVQLSVCCVVPHDHGDDSVSSSVSSCVSCVVSVVSSVNSVNNNVSVVCVVDVVSVVVVVVVVVVVVPDDD

Secondary structure (DSSP, 8-state):
------S---------PPPPHHHHHHHHHTEEEEEEE--TTS--EEEEEE---S---HHHHHHHHHHHHHHHHHTSPPPHHHHHHHHHHHHTTS--PPPPHHHHHHHHHHHHHHHTTS-HHHHHHHHHHHHHH-SSPPPHHHHHHHHHHHHHHHHHHHHHHHHHHHHHHHHH-HHHHHHHHHHHHHHTT---

Nearest PDB structures (foldseek):
  1no1-assembly3_C  TM=7.627E-01  e=5.902E-01  Bacillus phage SPP1

Organism: NCBI:txid207340

Mean predicted aligned error: 9.36 Å

Radius of gyration: 22.32 Å; Cα contacts (8 Å, |Δi|>4): 156; chains: 1; bounding box: 42×33×73 Å